Protein AF-A0A957MG72-F1 (afdb_monomer_lite)

Radius of gyration: 22.12 Å; chains: 1; bounding box: 55×42×54 Å

Sequence (188 aa):
GKHIMLIGLVEPLEPGDEVELTVNFDNGESMALTVPVMDMQMSGMNMGDMEMGGEAMAGEGMDAGAMEGHDHGAMTDADHMAMMGMLKDAAPEVKAAIMALPLEAILKANDSLMAGTLDPTFAATVSGVIEQVSATTWPEGLQAHFDEVQTTATDLLAALEAGDAAAAGPLATDLYDMLHEIAMGVME

Structure (mmCIF, N/CA/C/O backbone):
data_AF-A0A957MG72-F1
#
_entry.id   AF-A0A957MG72-F1
#
loop_
_atom_site.group_PDB
_atom_site.id
_atom_site.type_symbol
_atom_site.label_atom_id
_atom_site.label_alt_id
_atom_site.label_comp_id
_atom_site.label_asym_id
_atom_site.label_entity_id
_atom_site.label_seq_id
_atom_site.pdbx_PDB_ins_code
_atom_site.Cartn_x
_atom_site.Cartn_y
_atom_site.Cartn_z
_atom_site.occupancy
_atom_site.B_iso_or_equiv
_atom_site.auth_seq_id
_atom_site.auth_comp_id
_atom_site.auth_asym_id
_atom_site.auth_atom_id
_atom_site.pdbx_PDB_model_num
ATOM 1 N N . GLY A 1 1 ? -7.072 7.322 -6.419 1.00 67.31 1 GLY A N 1
ATOM 2 C CA . GLY A 1 1 ? -8.251 6.432 -6.334 1.00 67.31 1 GLY A CA 1
ATOM 3 C C . GLY A 1 1 ? -9.144 6.576 -7.558 1.00 67.31 1 GLY A C 1
ATOM 4 O O . GLY A 1 1 ? -9.072 7.599 -8.239 1.00 67.31 1 GLY A O 1
ATOM 5 N N . LYS A 1 2 ? -9.971 5.560 -7.844 1.00 74.12 2 LYS A N 1
ATOM 6 C CA . LYS A 1 2 ? -10.965 5.582 -8.933 1.00 74.12 2 LYS A CA 1
ATOM 7 C C . LYS A 1 2 ? -12.101 6.540 -8.557 1.00 74.12 2 LYS A C 1
ATOM 9 O O . LYS A 1 2 ? -12.638 6.445 -7.461 1.00 74.12 2 LYS A O 1
ATOM 14 N N . HIS A 1 3 ? -12.443 7.460 -9.448 1.00 81.50 3 HIS A N 1
ATOM 15 C CA . HIS A 1 3 ? -13.527 8.420 -9.253 1.00 81.50 3 HIS A CA 1
ATOM 16 C C . HIS A 1 3 ? -14.265 8.630 -10.573 1.00 81.50 3 HIS A C 1
ATOM 18 O O . HIS A 1 3 ? -13.680 8.498 -11.649 1.00 81.50 3 HIS A O 1
ATOM 24 N N . ILE A 1 4 ? -15.556 8.940 -10.486 1.00 78.00 4 ILE A N 1
ATOM 25 C CA . ILE A 1 4 ? -16.399 9.238 -11.643 1.00 78.00 4 ILE A CA 1
ATOM 26 C C . ILE A 1 4 ? -16.581 10.752 -11.684 1.00 78.00 4 ILE A C 1
ATOM 28 O O . ILE A 1 4 ? -17.108 11.343 -10.745 1.00 78.00 4 ILE A O 1
ATOM 32 N N . MET A 1 5 ? -16.121 11.383 -12.764 1.00 82.69 5 MET A N 1
ATOM 33 C CA . MET A 1 5 ? -16.302 12.817 -12.970 1.00 82.69 5 MET A CA 1
ATOM 34 C C . MET A 1 5 ? -17.665 13.076 -13.612 1.00 82.69 5 MET A C 1
ATOM 36 O O . MET A 1 5 ? -17.932 12.627 -14.726 1.00 82.69 5 MET A O 1
ATOM 40 N N . LEU A 1 6 ? -18.519 13.819 -12.912 1.00 78.56 6 LEU A N 1
ATOM 41 C CA . LEU A 1 6 ? -19.797 14.291 -13.438 1.00 78.56 6 LEU A CA 1
ATOM 42 C C . LEU A 1 6 ? -19.549 15.555 -14.274 1.00 78.56 6 LEU A C 1
ATOM 44 O O . LEU A 1 6 ? -19.018 16.542 -13.769 1.00 78.56 6 LEU A O 1
ATOM 48 N N . ILE A 1 7 ? -19.916 15.530 -15.557 1.00 76.31 7 ILE A N 1
ATOM 49 C CA . ILE A 1 7 ? -19.735 16.656 -16.487 1.00 76.31 7 ILE A CA 1
ATOM 50 C C . ILE A 1 7 ? -21.106 17.123 -16.973 1.00 76.31 7 ILE A C 1
ATOM 52 O O . ILE A 1 7 ? -21.953 16.305 -17.322 1.00 76.31 7 ILE A O 1
ATOM 56 N N . GLY A 1 8 ? -21.303 18.443 -17.047 1.00 73.38 8 GLY A N 1
ATOM 57 C CA . GLY A 1 8 ? -22.520 19.034 -17.611 1.00 73.38 8 GLY A CA 1
ATOM 58 C C . GLY A 1 8 ? -23.677 19.166 -16.622 1.00 73.38 8 GLY A C 1
ATOM 59 O O . GLY A 1 8 ? -24.832 19.080 -17.031 1.00 73.38 8 GLY A O 1
ATOM 60 N N . LEU A 1 9 ? -23.377 19.382 -15.338 1.00 74.88 9 LEU A N 1
ATOM 61 C CA . LEU A 1 9 ? -24.384 19.749 -14.343 1.00 74.88 9 LEU A CA 1
ATOM 62 C C . LEU A 1 9 ? -25.117 21.021 -14.799 1.00 74.88 9 LEU A C 1
ATOM 64 O O . LEU A 1 9 ? -24.489 22.042 -15.082 1.00 74.88 9 LEU A O 1
ATOM 68 N N . VAL A 1 10 ? -26.441 20.931 -14.916 1.00 78.38 10 VAL A N 1
ATOM 69 C CA . VAL A 1 10 ? -27.306 22.033 -15.375 1.00 78.38 10 VAL A CA 1
ATOM 70 C C . VAL A 1 10 ? -27.675 22.997 -14.250 1.00 78.38 10 VAL A C 1
ATOM 72 O O . VAL A 1 10 ? -28.063 24.132 -14.520 1.00 78.38 10 VAL A O 1
ATOM 75 N N . GLU A 1 11 ? -27.508 22.558 -13.005 1.00 73.75 11 GLU A N 1
ATOM 76 C CA . GLU A 1 11 ? -27.794 23.311 -11.789 1.00 73.75 11 GLU A CA 1
ATOM 77 C C . GLU A 1 11 ? -26.629 23.139 -10.797 1.00 73.75 11 GLU A C 1
ATOM 79 O O . GLU A 1 11 ? -25.994 22.077 -10.774 1.00 73.75 11 GLU A O 1
ATOM 84 N N . PRO A 1 12 ? -26.287 24.186 -10.024 1.00 73.56 12 PRO A N 1
ATOM 85 C CA . PRO A 1 12 ? -25.294 24.082 -8.961 1.00 73.56 12 PRO A CA 1
ATOM 86 C C . PRO A 1 12 ? -25.795 23.141 -7.857 1.00 73.56 12 PRO A C 1
ATOM 88 O O . PRO A 1 12 ? -26.971 23.166 -7.515 1.00 73.56 12 PRO A O 1
ATOM 91 N N . LEU A 1 13 ? -24.890 22.328 -7.311 1.00 78.44 13 LEU A N 1
ATOM 92 C CA . LEU A 1 13 ? -25.165 21.411 -6.204 1.00 78.44 13 LEU A CA 1
ATOM 93 C C . LEU A 1 13 ? -24.748 22.066 -4.883 1.00 78.44 13 LEU A C 1
ATOM 95 O O . LEU A 1 13 ? -23.609 22.535 -4.784 1.00 78.44 13 LEU A O 1
ATOM 99 N N . GLU A 1 14 ? -25.631 22.092 -3.885 1.00 79.31 14 GLU A N 1
ATOM 100 C CA . GLU A 1 14 ? -25.319 22.614 -2.554 1.00 79.31 14 GLU A CA 1
ATOM 101 C C . GLU A 1 14 ? -24.892 21.477 -1.605 1.00 79.31 14 GLU A C 1
ATOM 103 O O . GLU A 1 14 ? -25.397 20.356 -1.693 1.00 79.31 14 GLU A O 1
ATOM 108 N N . PRO A 1 15 ? -23.940 21.715 -0.684 1.00 81.38 15 PRO A N 1
ATOM 109 C CA . PRO A 1 15 ? -23.585 20.726 0.326 1.00 81.38 15 PRO A CA 1
ATOM 110 C C . PRO A 1 15 ? -24.795 20.304 1.168 1.00 81.38 15 PRO A C 1
ATOM 112 O O . PRO A 1 15 ? -25.488 21.143 1.740 1.00 81.38 15 PRO A O 1
ATOM 115 N N . GLY A 1 16 ? -25.009 18.995 1.290 1.00 79.50 16 GLY A N 1
ATOM 116 C CA . GLY A 1 16 ? -26.176 18.406 1.948 1.00 79.50 16 GLY A CA 1
ATOM 117 C C . GLY A 1 16 ? -27.288 17.973 0.991 1.00 79.50 16 GLY A C 1
ATOM 118 O O . GLY A 1 16 ? -28.186 17.255 1.429 1.00 79.50 16 GLY A O 1
ATOM 119 N N . ASP A 1 17 ? -27.211 18.337 -0.291 1.00 82.38 17 ASP A N 1
ATOM 120 C CA . ASP A 1 17 ? -28.130 17.832 -1.309 1.00 82.38 17 ASP A CA 1
ATOM 121 C C . ASP A 1 17 ? -27.886 16.348 -1.602 1.00 82.38 17 ASP A C 1
ATOM 123 O O . ASP A 1 17 ? -26.771 15.838 -1.477 1.00 82.38 17 ASP A O 1
ATOM 127 N N . GLU A 1 18 ? -28.931 15.651 -2.045 1.00 82.69 18 GLU A N 1
ATOM 128 C CA . GLU A 1 18 ? -28.855 14.265 -2.501 1.00 82.69 18 GLU A CA 1
ATOM 129 C C . GLU A 1 18 ? -29.069 14.199 -4.015 1.00 82.69 18 GLU A C 1
ATOM 131 O O . GLU A 1 18 ? -30.059 14.707 -4.541 1.00 82.69 18 GLU A O 1
ATOM 136 N N . VAL A 1 19 ? -28.146 13.550 -4.727 1.00 82.12 19 VAL A N 1
ATOM 137 C CA . VAL A 1 19 ? -28.230 13.354 -6.178 1.00 82.12 19 VAL A CA 1
ATOM 138 C C . VAL A 1 19 ? -28.565 11.901 -6.472 1.00 82.12 19 VAL A C 1
ATOM 140 O O . VAL A 1 19 ? -27.814 10.992 -6.115 1.00 82.12 19 VAL A O 1
ATOM 143 N N . GLU A 1 20 ? -29.677 11.675 -7.164 1.00 84.75 20 GLU A N 1
ATOM 144 C CA . GLU A 1 20 ? -30.029 10.357 -7.688 1.00 84.75 20 GLU A CA 1
ATOM 145 C C . GLU A 1 20 ? -29.291 10.096 -9.008 1.00 84.75 20 GLU A C 1
ATOM 147 O O . GLU A 1 20 ? -29.447 10.806 -10.002 1.00 84.75 20 GLU A O 1
ATOM 152 N N . LEU A 1 21 ? -28.481 9.044 -9.028 1.00 83.62 21 LEU A N 1
ATOM 153 C CA . LEU A 1 21 ? -27.712 8.579 -10.173 1.00 83.62 21 LEU A CA 1
ATOM 154 C C . LEU A 1 21 ? -28.185 7.179 -10.555 1.00 83.62 21 LEU A C 1
ATOM 156 O O . LEU A 1 21 ? -28.432 6.340 -9.698 1.00 83.62 21 LEU A O 1
ATOM 160 N N . THR A 1 22 ? -28.282 6.891 -11.850 1.00 87.50 22 THR A N 1
ATOM 161 C CA . THR A 1 22 ? -28.493 5.518 -12.332 1.00 87.50 22 THR A CA 1
ATOM 162 C C . THR A 1 22 ? -27.244 5.046 -13.056 1.00 87.50 22 THR A C 1
ATOM 164 O O . THR A 1 22 ? -26.884 5.583 -14.104 1.00 87.50 22 THR A O 1
ATOM 167 N N . VAL A 1 23 ? -26.584 4.036 -12.500 1.00 86.12 23 VAL A N 1
ATOM 168 C CA . VAL A 1 23 ? -25.405 3.398 -13.086 1.00 86.12 23 VAL A CA 1
ATOM 169 C C . VAL A 1 23 ? -25.871 2.211 -13.913 1.00 86.12 23 VAL A C 1
ATOM 171 O O . VAL A 1 23 ? -26.562 1.335 -13.402 1.00 86.12 23 VAL A O 1
ATOM 174 N N . ASN A 1 24 ? -25.504 2.188 -15.191 1.00 86.44 24 ASN A N 1
ATOM 175 C CA . ASN A 1 24 ? -25.785 1.069 -16.084 1.00 86.44 24 ASN A CA 1
ATOM 176 C C . ASN A 1 24 ? -24.495 0.286 -16.305 1.00 86.44 24 ASN A C 1
ATOM 178 O O . ASN A 1 24 ? -23.494 0.864 -16.733 1.00 86.44 24 ASN A O 1
ATOM 182 N N . PHE A 1 25 ? -24.532 -1.008 -16.021 1.00 84.56 25 PHE A N 1
ATOM 183 C CA . PHE A 1 25 ? -23.416 -1.920 -16.211 1.00 84.56 25 PHE A CA 1
ATOM 184 C C . PHE A 1 25 ? -23.532 -2.607 -17.578 1.00 84.56 25 PHE A C 1
ATOM 186 O O . PHE A 1 25 ? -24.625 -2.804 -18.113 1.00 84.56 25 PHE A O 1
ATOM 193 N N . ASP A 1 26 ? -22.399 -2.974 -18.173 1.00 88.44 26 ASP A N 1
ATOM 194 C CA . ASP A 1 26 ? -22.338 -3.599 -19.502 1.00 88.44 26 ASP A CA 1
ATOM 195 C C . ASP A 1 26 ? -22.996 -4.990 -19.555 1.00 88.44 26 ASP A C 1
ATOM 197 O O . ASP A 1 26 ? -23.390 -5.453 -20.626 1.00 88.44 26 ASP A O 1
ATOM 201 N N . ASN A 1 27 ? -23.203 -5.614 -18.392 1.00 81.56 27 ASN A N 1
ATOM 202 C CA . ASN A 1 27 ? -23.959 -6.854 -18.232 1.00 81.56 27 ASN A CA 1
ATOM 203 C C . ASN A 1 27 ? -25.491 -6.671 -18.354 1.00 81.56 27 ASN A C 1
ATOM 205 O O . ASN A 1 27 ? -26.231 -7.653 -18.295 1.00 81.56 27 ASN A O 1
ATOM 209 N N . GLY A 1 28 ? -25.966 -5.435 -18.549 1.00 79.75 28 GLY A N 1
ATOM 210 C CA . GLY A 1 28 ? -27.379 -5.096 -18.708 1.00 79.75 28 GLY A CA 1
ATOM 211 C C . GLY A 1 28 ? -28.119 -4.808 -17.400 1.00 79.75 28 GLY A C 1
ATOM 212 O O . GLY A 1 28 ? -29.328 -4.585 -17.440 1.00 79.75 28 GLY A O 1
ATOM 213 N N . GLU A 1 29 ? -27.429 -4.801 -16.259 1.00 82.94 29 GLU A N 1
ATOM 214 C CA . GLU A 1 29 ? -28.000 -4.410 -14.971 1.00 82.94 29 GLU A CA 1
ATOM 215 C C . GLU A 1 29 ? -27.925 -2.888 -14.767 1.00 82.94 29 GLU A C 1
ATOM 217 O O . GLU A 1 29 ? -26.980 -2.220 -15.194 1.00 82.94 29 GLU A O 1
ATOM 222 N N . SER A 1 30 ? -28.925 -2.332 -14.081 1.00 89.62 30 SER A N 1
ATOM 223 C CA . SER A 1 30 ? -28.977 -0.914 -13.716 1.00 89.62 30 SER A CA 1
ATOM 224 C C . SER A 1 30 ? -29.155 -0.778 -12.209 1.00 89.62 30 SER A C 1
ATOM 226 O O . SER A 1 30 ? -30.014 -1.435 -11.621 1.00 89.62 30 SER A O 1
ATOM 228 N N . MET A 1 31 ? -28.373 0.104 -11.592 1.00 87.81 31 MET A N 1
ATOM 229 C CA . MET A 1 31 ? -28.442 0.403 -10.165 1.00 87.81 31 MET A CA 1
ATOM 230 C C . MET A 1 31 ? -28.749 1.882 -9.951 1.00 87.81 31 MET A C 1
ATOM 232 O O . MET A 1 31 ? -28.050 2.746 -10.478 1.00 87.81 31 MET A O 1
ATOM 236 N N . ALA A 1 32 ? -29.777 2.167 -9.154 1.00 87.50 32 ALA A N 1
ATOM 237 C CA . ALA A 1 32 ? -30.031 3.508 -8.642 1.00 87.50 32 ALA A CA 1
ATOM 238 C C . ALA A 1 32 ? -29.172 3.748 -7.391 1.00 87.50 32 ALA A C 1
ATOM 240 O O . ALA A 1 32 ? -29.135 2.910 -6.489 1.00 87.50 32 ALA A O 1
ATOM 241 N N . LEU A 1 33 ? -28.479 4.880 -7.354 1.00 85.19 33 LEU A N 1
ATOM 242 C CA . LEU A 1 33 ? -27.596 5.302 -6.279 1.00 85.19 33 LEU A CA 1
ATOM 243 C C . LEU A 1 33 ? -27.961 6.729 -5.877 1.00 85.19 33 LEU A C 1
ATOM 245 O O . LEU A 1 33 ? -27.982 7.618 -6.720 1.00 85.19 33 LEU A O 1
ATOM 249 N N . THR A 1 34 ? -28.194 6.954 -4.592 1.00 87.56 34 THR A N 1
ATOM 250 C CA . THR A 1 34 ? -28.374 8.297 -4.035 1.00 87.56 34 THR A CA 1
ATOM 251 C C . THR A 1 34 ? -27.062 8.717 -3.385 1.00 87.56 34 THR A C 1
ATOM 253 O O . THR A 1 34 ? -26.590 8.035 -2.475 1.00 87.56 34 THR A O 1
ATOM 256 N N . VAL A 1 35 ? -26.440 9.793 -3.876 1.00 86.00 35 VAL A N 1
ATOM 257 C CA . VAL A 1 35 ? -25.151 10.283 -3.363 1.00 86.00 35 VAL A CA 1
ATOM 258 C C . VAL A 1 35 ? -25.296 11.660 -2.715 1.00 86.00 35 VAL A C 1
ATOM 260 O O . VAL A 1 35 ? -25.851 12.560 -3.347 1.00 86.00 35 VAL A O 1
ATOM 263 N N . PRO A 1 36 ? -24.798 11.857 -1.481 1.00 84.69 36 PRO A N 1
ATOM 264 C CA . PRO A 1 36 ? -24.822 13.162 -0.838 1.00 84.69 36 PRO A CA 1
ATOM 265 C C . PRO A 1 36 ? -23.716 14.070 -1.388 1.00 84.69 36 PRO A C 1
ATOM 267 O O . PRO A 1 36 ? -22.579 13.640 -1.605 1.00 84.69 36 PRO A O 1
ATOM 270 N N . VAL A 1 37 ? -24.034 15.347 -1.566 1.00 85.62 37 VAL A N 1
ATOM 271 C CA . VAL A 1 37 ? -23.089 16.399 -1.945 1.00 85.62 37 VAL A CA 1
ATOM 272 C C . VAL A 1 37 ? -22.356 16.869 -0.689 1.00 85.62 37 VAL A C 1
ATOM 274 O O . VAL A 1 37 ? -22.976 17.294 0.284 1.00 85.62 37 VAL A O 1
ATOM 277 N N . MET A 1 38 ? -21.025 16.795 -0.693 1.00 79.75 38 MET A N 1
ATOM 278 C CA . MET A 1 38 ? -20.181 17.204 0.437 1.00 79.75 38 MET A CA 1
ATOM 279 C C . MET A 1 38 ? -19.478 18.538 0.156 1.00 79.75 38 MET A C 1
ATOM 281 O O . MET A 1 38 ? -19.057 18.797 -0.972 1.00 79.75 38 MET A O 1
ATOM 285 N N . ASP A 1 39 ? -19.321 19.372 1.189 1.00 73.56 39 ASP A N 1
ATOM 286 C CA . ASP A 1 39 ? -18.585 20.638 1.101 1.00 73.56 39 ASP A CA 1
ATOM 287 C C . ASP A 1 39 ? -17.068 20.380 1.037 1.00 73.56 39 ASP A C 1
ATOM 289 O O . ASP A 1 39 ? -16.487 19.760 1.931 1.00 73.56 39 ASP A O 1
ATOM 293 N N . MET A 1 40 ? -16.411 20.868 -0.019 1.00 63.88 40 MET A N 1
ATOM 294 C CA . MET A 1 40 ? -14.966 20.703 -0.226 1.00 63.88 40 MET A CA 1
ATOM 295 C C . MET A 1 40 ? -14.094 21.580 0.698 1.00 63.88 40 MET A C 1
ATOM 297 O O . MET A 1 40 ? -12.879 21.392 0.732 1.00 63.88 40 MET A O 1
ATOM 301 N N . GLN A 1 41 ? -14.656 22.526 1.460 1.00 58.97 41 GLN A N 1
ATOM 302 C CA . GLN A 1 41 ? -13.896 23.469 2.295 1.00 58.97 41 GLN A CA 1
ATOM 303 C C . GLN A 1 41 ? -13.496 22.921 3.677 1.00 58.97 41 GLN A C 1
ATOM 305 O O . GLN A 1 41 ? -12.731 23.572 4.387 1.00 58.97 41 GLN A O 1
ATOM 310 N N . MET A 1 42 ? -13.943 21.724 4.067 1.00 49.84 42 MET A N 1
ATOM 311 C CA . MET A 1 42 ? -13.690 21.182 5.414 1.00 49.84 42 MET A CA 1
ATOM 312 C C . MET A 1 42 ? -12.414 20.330 5.542 1.00 49.84 42 MET A C 1
ATOM 314 O O . MET A 1 42 ? -12.083 19.898 6.642 1.00 49.84 42 MET A O 1
ATOM 318 N N . SER A 1 43 ? -11.647 20.117 4.467 1.00 48.12 43 SER A N 1
ATOM 319 C CA . SER A 1 43 ? -10.384 19.351 4.520 1.00 48.12 43 SER A CA 1
ATOM 320 C C . SER A 1 43 ? -9.122 20.214 4.713 1.00 48.12 43 SER A C 1
ATOM 322 O O . SER A 1 43 ? -8.019 19.733 4.467 1.00 48.12 43 SER A O 1
ATOM 324 N N . GLY A 1 44 ? -9.257 21.482 5.137 1.00 50.34 44 GLY A N 1
ATOM 325 C CA . GLY A 1 44 ? -8.174 22.483 5.092 1.00 50.34 44 GLY A CA 1
ATOM 326 C C . GLY A 1 44 ? -7.941 23.362 6.334 1.00 50.34 44 GLY A C 1
ATOM 327 O O . GLY A 1 44 ? -7.421 24.464 6.184 1.00 50.34 44 GLY A O 1
ATOM 328 N N . MET A 1 45 ? -8.299 22.936 7.549 1.00 41.31 45 MET A N 1
ATOM 329 C CA . MET A 1 45 ? -7.964 23.633 8.813 1.00 41.31 45 MET A CA 1
ATOM 330 C C . MET A 1 45 ? -7.456 22.563 9.802 1.00 41.31 45 MET A C 1
ATOM 332 O O . MET A 1 45 ? -8.117 21.546 9.942 1.00 41.31 45 MET A O 1
ATOM 336 N N . ASN A 1 46 ? -6.319 22.628 10.505 1.00 41.72 46 ASN A N 1
ATOM 337 C CA . ASN A 1 46 ? -5.700 23.741 11.220 1.00 41.72 46 ASN A CA 1
ATOM 338 C C . ASN A 1 46 ? -4.257 23.329 11.642 1.00 41.72 46 ASN A C 1
ATOM 340 O O . ASN A 1 46 ? -4.101 22.505 12.538 1.00 41.72 46 ASN A O 1
ATOM 344 N N . MET A 1 47 ? -3.200 23.871 11.024 1.00 43.41 47 MET A N 1
ATOM 345 C CA . MET A 1 47 ? -1.829 23.825 11.568 1.00 43.41 47 MET A CA 1
ATOM 346 C C . MET A 1 47 ? -1.317 25.258 11.645 1.00 43.41 47 MET A C 1
ATOM 348 O O . MET A 1 47 ? -0.923 25.835 10.633 1.00 43.41 47 MET A O 1
ATOM 352 N N . GLY A 1 48 ? -1.359 25.850 12.833 1.00 47.59 48 GLY A N 1
ATOM 353 C CA . GLY A 1 48 ? -0.849 27.203 13.005 1.00 47.59 48 GLY A CA 1
ATOM 354 C C . GLY A 1 48 ? -1.219 27.867 14.318 1.00 47.59 48 GLY A C 1
ATOM 355 O O . GLY A 1 48 ? -1.640 29.009 14.268 1.00 47.59 48 GLY A O 1
ATOM 356 N N . ASP A 1 49 ? -1.081 27.182 15.457 1.00 46.03 49 ASP A N 1
ATOM 357 C CA . ASP A 1 49 ? -0.882 27.858 16.748 1.00 46.03 49 ASP A CA 1
ATOM 358 C C . ASP A 1 49 ? -0.414 26.855 17.820 1.00 46.03 49 ASP A C 1
ATOM 360 O O . ASP A 1 49 ? -1.226 26.197 18.465 1.00 46.03 49 ASP A O 1
ATOM 364 N N . MET A 1 50 ? 0.903 26.683 17.972 1.00 41.66 50 MET A N 1
ATOM 365 C CA . MET A 1 50 ? 1.498 26.373 19.278 1.00 41.66 50 MET A CA 1
ATOM 366 C C . MET A 1 50 ? 2.819 27.131 19.400 1.00 41.66 50 MET A C 1
ATOM 368 O O . MET A 1 50 ? 3.865 26.748 18.877 1.00 41.66 50 MET A O 1
ATOM 372 N N . GLU A 1 51 ? 2.683 28.274 20.058 1.00 41.00 51 GLU A N 1
ATOM 373 C CA . GLU A 1 51 ? 3.693 29.205 20.532 1.00 41.00 51 GLU A CA 1
ATOM 374 C C . GLU A 1 51 ? 4.822 28.509 21.321 1.00 41.00 51 GLU A C 1
ATOM 376 O O . GLU A 1 51 ? 4.599 27.736 22.253 1.00 41.00 51 GLU A O 1
ATOM 381 N N . MET A 1 52 ? 6.065 28.805 20.930 1.00 44.34 52 MET A N 1
ATOM 382 C CA . MET A 1 52 ? 7.304 28.344 21.562 1.00 44.34 52 MET A CA 1
ATOM 383 C C . MET A 1 52 ? 7.518 29.035 22.918 1.00 44.34 52 MET A C 1
ATOM 385 O O . MET A 1 52 ? 8.113 30.110 22.991 1.00 44.34 52 MET A O 1
ATOM 389 N N . GLY A 1 53 ? 7.075 28.389 23.997 1.00 41.09 53 GLY A N 1
ATOM 390 C CA . GLY A 1 53 ? 7.438 28.720 25.376 1.00 41.09 53 GLY A CA 1
ATOM 391 C C . GLY A 1 53 ? 8.650 27.908 25.836 1.00 41.09 53 GLY A C 1
ATOM 392 O O . GLY A 1 53 ? 8.505 26.794 26.329 1.00 41.09 53 GLY A O 1
ATOM 393 N N . GLY A 1 54 ? 9.855 28.448 25.643 1.00 40.19 54 GLY A N 1
ATOM 394 C CA . GLY A 1 54 ? 11.093 27.840 26.122 1.00 40.19 54 GLY A CA 1
ATOM 395 C C . GLY A 1 54 ? 11.346 28.142 27.596 1.00 40.19 54 GLY A C 1
ATOM 396 O O . GLY A 1 54 ? 11.756 29.251 27.921 1.00 40.19 54 GLY A O 1
ATOM 397 N N . GLU A 1 55 ? 11.195 27.138 28.459 1.00 34.34 55 GLU A N 1
ATOM 398 C CA . GLU A 1 55 ? 11.724 27.137 29.826 1.00 34.34 55 GLU A CA 1
ATOM 399 C C . GLU A 1 55 ? 12.333 25.770 30.168 1.00 34.34 55 GLU A C 1
ATOM 401 O O . GLU A 1 55 ? 11.826 24.707 29.818 1.00 34.34 55 GLU A O 1
ATOM 406 N N . ALA A 1 56 ? 13.505 25.841 30.794 1.00 40.84 56 ALA A N 1
ATOM 407 C CA . ALA A 1 56 ? 14.456 24.764 30.994 1.00 40.84 56 ALA A CA 1
ATOM 408 C C . ALA A 1 56 ? 14.001 23.726 32.027 1.00 40.84 56 ALA A C 1
ATOM 410 O O . ALA A 1 56 ? 13.587 24.092 33.123 1.00 40.84 56 ALA A O 1
ATOM 411 N N . MET A 1 57 ? 14.239 22.444 31.736 1.00 43.62 57 MET A N 1
ATOM 412 C CA . MET A 1 57 ? 14.374 21.402 32.754 1.00 43.62 57 MET A CA 1
ATOM 413 C C . MET A 1 57 ? 15.544 20.483 32.401 1.00 43.62 57 MET A C 1
ATOM 415 O O . MET A 1 57 ? 15.501 19.702 31.455 1.00 43.62 57 MET A O 1
ATOM 419 N N . ALA A 1 58 ? 16.611 20.626 33.182 1.00 45.28 58 ALA A N 1
ATOM 420 C CA . ALA A 1 58 ? 17.627 19.607 33.364 1.00 45.28 58 ALA A CA 1
ATOM 421 C C . ALA A 1 58 ? 17.071 18.521 34.303 1.00 45.28 58 ALA A C 1
ATOM 423 O O . ALA A 1 58 ? 16.427 18.849 35.297 1.00 45.28 58 ALA A O 1
ATOM 424 N N . GLY A 1 59 ? 17.354 17.255 34.002 1.00 34.78 59 GLY A N 1
ATOM 425 C CA . GLY A 1 59 ? 16.984 16.098 34.826 1.00 34.78 59 GLY A CA 1
ATOM 426 C C . GLY A 1 59 ? 16.674 14.911 33.922 1.00 34.78 59 GLY A C 1
ATOM 427 O O . GLY A 1 59 ? 15.650 14.884 33.261 1.00 34.78 59 GLY A O 1
ATOM 428 N N . GLU A 1 60 ? 17.659 14.053 33.679 1.00 33.34 60 GLU A N 1
ATOM 429 C CA . GLU A 1 60 ? 17.766 12.753 34.360 1.00 33.34 60 GLU A CA 1
ATOM 430 C C . GLU A 1 60 ? 16.958 11.652 33.661 1.00 33.34 60 GLU A C 1
ATOM 432 O O . GLU A 1 60 ? 15.755 11.521 33.831 1.00 33.34 60 GLU A O 1
ATOM 437 N N . GLY A 1 61 ? 17.697 10.847 32.887 1.00 44.09 61 GLY A N 1
ATOM 438 C CA . GLY A 1 61 ? 17.520 9.400 32.752 1.00 44.09 61 GLY A CA 1
ATOM 439 C C . GLY A 1 61 ? 16.096 8.868 32.628 1.00 44.09 61 GLY A C 1
ATOM 440 O O . GLY A 1 61 ? 15.569 8.310 33.584 1.00 44.09 61 GLY A O 1
ATOM 441 N N . MET A 1 62 ? 15.546 8.925 31.421 1.00 41.22 62 MET A N 1
ATOM 442 C CA . MET A 1 62 ? 14.503 8.010 30.952 1.00 41.22 62 MET A CA 1
ATOM 443 C C . MET A 1 62 ? 14.978 7.550 29.577 1.00 41.22 62 MET A C 1
ATOM 445 O O . MET A 1 62 ? 15.078 8.342 28.647 1.00 41.22 62 MET A O 1
ATOM 449 N N . ASP A 1 63 ? 15.746 6.468 29.593 1.00 37.47 63 ASP A N 1
ATOM 450 C CA . ASP A 1 63 ? 15.260 5.148 29.194 1.00 37.47 63 ASP A CA 1
ATOM 451 C C . ASP A 1 63 ? 15.069 5.128 27.682 1.00 37.47 63 ASP A C 1
ATOM 453 O O . ASP A 1 63 ? 14.198 5.794 27.125 1.00 37.47 63 ASP A O 1
ATOM 457 N N . ALA A 1 64 ? 15.996 4.427 27.034 1.00 39.75 64 ALA A N 1
ATOM 458 C CA . ALA A 1 64 ? 15.963 4.106 25.626 1.00 39.75 64 ALA A CA 1
ATOM 459 C C . ALA A 1 64 ? 14.681 3.311 25.369 1.00 39.75 64 ALA A C 1
ATOM 461 O O . ALA A 1 64 ? 14.678 2.086 25.439 1.00 39.75 64 ALA A O 1
ATOM 462 N N . GLY A 1 65 ? 13.587 4.038 25.139 1.00 34.72 65 GLY A N 1
ATOM 463 C CA . GLY A 1 65 ? 12.310 3.491 24.736 1.00 34.72 65 GLY A CA 1
ATOM 464 C C . GLY A 1 65 ? 12.527 2.763 23.428 1.00 34.72 6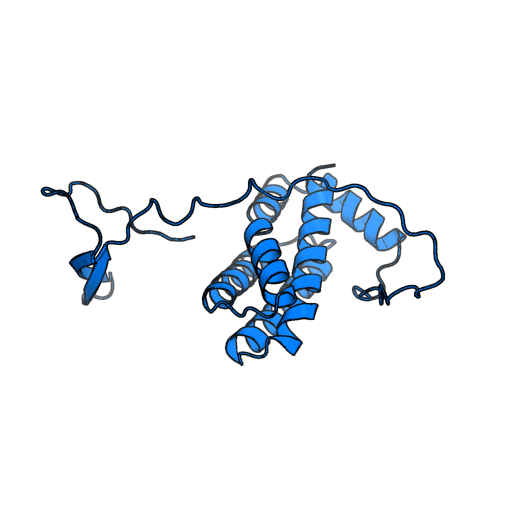5 GLY A C 1
ATOM 465 O O . GLY A 1 65 ? 12.667 3.401 22.389 1.00 34.72 65 GLY A O 1
ATOM 466 N N . ALA A 1 66 ? 12.666 1.447 23.559 1.00 42.53 66 ALA A N 1
ATOM 467 C CA . ALA A 1 66 ? 12.504 0.407 22.566 1.00 42.53 66 ALA A CA 1
ATOM 468 C C . ALA A 1 66 ? 12.1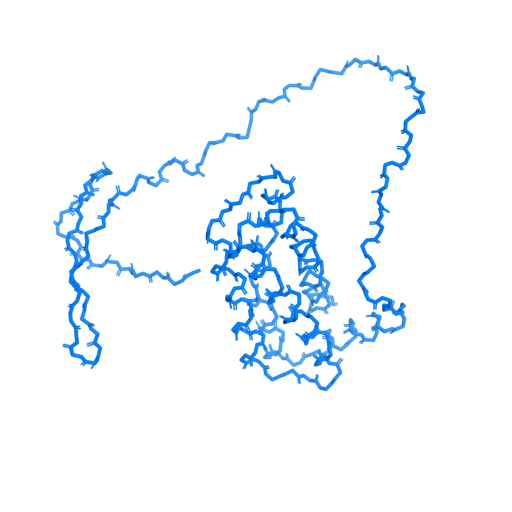37 0.935 21.171 1.00 42.53 66 ALA A C 1
ATOM 470 O O . ALA A 1 66 ? 10.990 0.880 20.741 1.00 42.53 66 ALA A O 1
ATOM 471 N N . MET A 1 67 ? 13.155 1.365 20.427 1.00 44.75 67 MET A N 1
ATOM 472 C CA . MET A 1 67 ? 13.218 1.041 19.009 1.00 44.75 67 MET A CA 1
ATOM 473 C C . MET A 1 67 ? 13.531 -0.457 18.983 1.00 44.75 67 MET A C 1
ATOM 475 O O . MET A 1 67 ? 14.681 -0.859 18.805 1.00 44.75 67 MET A O 1
ATOM 479 N N . GLU A 1 68 ? 12.540 -1.280 19.333 1.00 39.00 68 GLU A N 1
ATOM 480 C CA . GLU A 1 68 ? 12.568 -2.696 19.003 1.00 39.00 68 GLU A CA 1
ATOM 481 C C . GLU A 1 68 ? 12.565 -2.685 17.482 1.00 39.00 68 GLU A C 1
ATOM 483 O O . GLU A 1 68 ? 11.550 -2.375 16.858 1.00 39.00 68 GLU A O 1
ATOM 488 N N . GLY A 1 69 ? 13.774 -2.790 16.919 1.00 42.72 69 GLY A N 1
ATOM 489 C CA . GLY A 1 69 ? 13.979 -2.809 15.485 1.00 42.72 69 GLY A CA 1
ATOM 490 C C . GLY A 1 69 ? 13.043 -3.870 14.954 1.00 42.72 69 GLY A C 1
ATOM 491 O O . GLY A 1 69 ? 13.193 -5.039 15.310 1.00 42.72 69 GLY A O 1
ATOM 492 N N . HIS A 1 70 ? 12.029 -3.433 14.211 1.00 49.50 70 HIS A N 1
ATOM 493 C CA . HIS A 1 70 ? 11.182 -4.347 13.478 1.00 49.50 70 HIS A CA 1
ATOM 494 C C . HIS A 1 70 ? 12.127 -5.048 12.503 1.00 49.50 70 HIS A C 1
ATOM 496 O O . HIS A 1 70 ? 12.720 -4.426 11.620 1.00 49.50 70 HIS A O 1
ATOM 502 N N . ASP A 1 71 ? 12.416 -6.309 12.825 1.00 46.94 71 ASP A N 1
ATOM 503 C CA . ASP A 1 71 ? 13.289 -7.196 12.071 1.00 46.94 71 ASP A CA 1
ATOM 504 C C . ASP A 1 71 ? 12.544 -7.512 10.778 1.00 46.94 71 ASP A C 1
ATOM 506 O O . ASP A 1 71 ? 11.748 -8.449 10.708 1.00 46.94 71 ASP A O 1
ATOM 510 N N . HIS A 1 72 ? 12.754 -6.655 9.779 1.00 52.50 72 HIS A N 1
ATOM 511 C CA . HIS A 1 72 ? 12.405 -6.896 8.384 1.00 52.50 72 HIS A CA 1
ATOM 512 C C . HIS A 1 72 ? 13.240 -8.078 7.891 1.00 52.50 72 HIS A C 1
ATOM 514 O O . HIS A 1 72 ? 14.319 -7.908 7.326 1.00 52.50 72 HIS A O 1
ATOM 520 N N . GLY A 1 73 ? 12.799 -9.282 8.258 1.00 52.31 73 GLY A N 1
ATOM 521 C CA . GLY A 1 73 ? 13.274 -10.566 7.765 1.00 52.31 73 GLY A CA 1
ATOM 522 C C . GLY A 1 73 ? 14.776 -10.657 7.511 1.00 52.31 73 GLY A C 1
ATOM 523 O O . GLY A 1 73 ? 15.154 -10.934 6.384 1.00 52.31 73 GLY A O 1
ATOM 524 N N . ALA A 1 74 ? 15.634 -10.443 8.517 1.00 53.75 74 ALA A N 1
ATOM 525 C CA . ALA A 1 74 ? 17.088 -10.669 8.462 1.00 53.75 74 ALA A CA 1
ATOM 526 C C . ALA A 1 74 ? 17.773 -10.485 7.078 1.00 53.75 74 ALA A C 1
ATOM 528 O O . ALA A 1 74 ? 18.575 -11.333 6.670 1.00 53.75 74 ALA A O 1
ATOM 529 N N . MET A 1 75 ? 17.482 -9.407 6.337 1.00 68.06 75 MET A N 1
ATOM 530 C CA . MET A 1 75 ? 18.232 -9.105 5.117 1.00 68.06 75 MET A CA 1
ATOM 531 C C . MET A 1 75 ? 19.634 -8.652 5.504 1.00 68.06 75 MET A C 1
ATOM 533 O O . MET A 1 75 ? 19.822 -7.796 6.369 1.00 68.06 75 MET A O 1
ATOM 537 N N . THR A 1 76 ? 20.652 -9.252 4.890 1.00 79.56 76 THR A N 1
ATOM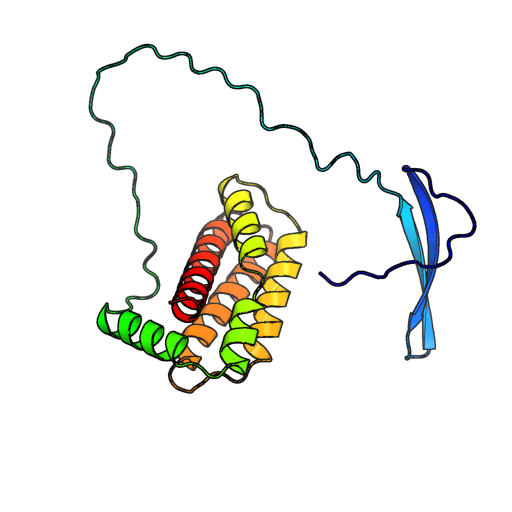 538 C CA . THR A 1 76 ? 22.021 -8.806 5.140 1.00 79.56 76 THR A CA 1
ATOM 539 C C . THR A 1 76 ? 22.261 -7.468 4.441 1.00 79.56 76 THR A C 1
ATOM 541 O O . THR A 1 76 ? 21.671 -7.197 3.396 1.00 79.56 76 THR A O 1
ATOM 544 N N . ASP A 1 77 ? 23.201 -6.658 4.939 1.00 80.19 77 ASP A N 1
ATOM 545 C CA . ASP A 1 77 ? 23.631 -5.429 4.245 1.00 80.19 77 ASP A CA 1
ATOM 546 C C . ASP A 1 77 ? 24.011 -5.693 2.775 1.00 80.19 77 ASP A C 1
ATOM 548 O O . ASP A 1 77 ? 23.854 -4.829 1.914 1.00 80.19 77 ASP A O 1
ATOM 552 N N . ALA A 1 78 ? 24.521 -6.894 2.476 1.00 82.56 78 ALA A N 1
ATOM 553 C CA . ALA A 1 78 ? 24.862 -7.300 1.120 1.00 82.56 78 ALA A CA 1
ATOM 554 C C . ALA A 1 78 ? 23.619 -7.517 0.243 1.00 82.56 78 ALA A C 1
ATOM 556 O O . ALA A 1 78 ? 23.636 -7.116 -0.921 1.00 82.56 78 ALA A O 1
ATOM 557 N N . ASP A 1 79 ? 22.557 -8.110 0.793 1.00 82.25 79 ASP A N 1
ATOM 558 C CA . ASP A 1 79 ? 21.290 -8.318 0.086 1.00 82.25 79 ASP A CA 1
ATOM 559 C C . ASP A 1 79 ? 20.589 -6.979 -0.164 1.00 82.25 79 ASP A C 1
ATOM 561 O O . ASP A 1 79 ? 20.190 -6.700 -1.293 1.00 82.25 79 ASP A O 1
ATOM 565 N N . HIS A 1 80 ? 20.568 -6.096 0.839 1.00 83.69 80 HIS A N 1
ATOM 566 C CA . HIS A 1 80 ? 20.031 -4.740 0.707 1.00 83.69 80 HIS A CA 1
ATOM 567 C C . HIS A 1 80 ? 20.787 -3.924 -0.360 1.00 83.69 80 HIS A C 1
ATOM 569 O O . HIS A 1 80 ? 20.177 -3.346 -1.260 1.00 83.69 80 HIS A O 1
ATOM 575 N N . MET A 1 81 ? 22.127 -3.926 -0.357 1.00 85.50 81 MET A N 1
ATOM 576 C CA . MET A 1 81 ? 22.892 -3.232 -1.406 1.00 85.50 81 MET A CA 1
ATOM 577 C C . MET A 1 81 ? 22.672 -3.8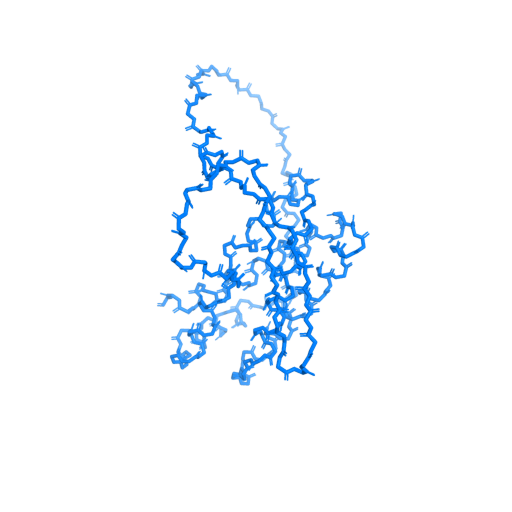34 -2.799 1.00 85.50 81 MET A C 1
ATOM 579 O O . MET A 1 81 ? 22.644 -3.099 -3.790 1.00 85.50 81 MET A O 1
ATOM 583 N N . ALA A 1 82 ? 22.534 -5.160 -2.898 1.00 87.44 82 ALA A N 1
ATOM 584 C CA . ALA A 1 82 ? 22.249 -5.824 -4.165 1.00 87.44 82 ALA A CA 1
ATOM 585 C C . ALA A 1 82 ? 20.865 -5.428 -4.699 1.00 87.44 82 ALA A C 1
ATOM 587 O O . ALA A 1 82 ? 20.747 -5.089 -5.878 1.00 87.44 82 ALA A O 1
ATOM 588 N N . MET A 1 83 ? 19.854 -5.398 -3.831 1.00 87.81 83 MET A N 1
ATOM 589 C CA . MET A 1 83 ? 18.504 -4.940 -4.147 1.00 87.81 83 MET A CA 1
ATOM 590 C C . MET A 1 83 ? 18.504 -3.486 -4.631 1.00 87.81 83 MET A C 1
ATOM 592 O O . MET A 1 83 ? 17.993 -3.210 -5.717 1.00 87.81 83 MET A O 1
ATOM 596 N N . MET A 1 84 ? 19.154 -2.573 -3.903 1.00 88.44 84 MET A N 1
ATOM 597 C CA . MET A 1 84 ? 19.265 -1.165 -4.306 1.00 88.44 84 MET A CA 1
ATOM 598 C C . MET A 1 84 ? 19.940 -1.005 -5.673 1.00 88.44 84 MET A C 1
ATOM 600 O O . MET A 1 84 ? 19.465 -0.248 -6.519 1.00 88.44 84 MET A O 1
ATOM 604 N N . GLY A 1 85 ? 21.002 -1.771 -5.944 1.00 89.94 85 GLY A N 1
ATOM 605 C CA . GLY A 1 85 ? 21.637 -1.799 -7.264 1.00 89.94 85 GLY A CA 1
ATOM 606 C C . GLY A 1 85 ? 20.687 -2.267 -8.372 1.00 89.94 85 GLY A C 1
ATOM 607 O O . GLY A 1 85 ? 20.629 -1.657 -9.439 1.00 89.94 85 GLY A O 1
ATOM 608 N N . MET A 1 86 ? 19.895 -3.313 -8.116 1.00 90.00 86 MET A N 1
ATOM 609 C CA . MET A 1 86 ? 18.907 -3.810 -9.078 1.00 90.00 86 MET A CA 1
ATOM 610 C C . MET A 1 86 ? 17.765 -2.819 -9.322 1.00 90.00 86 MET A C 1
ATOM 612 O O . MET A 1 86 ? 17.335 -2.674 -10.464 1.00 90.00 86 MET A O 1
ATOM 616 N N . LEU A 1 87 ? 17.283 -2.128 -8.286 1.00 91.62 87 LEU A N 1
ATOM 617 C CA . LEU A 1 87 ? 16.239 -1.101 -8.391 1.00 91.62 87 LEU A CA 1
ATOM 618 C C . LEU A 1 87 ? 16.729 0.123 -9.172 1.00 91.62 87 LEU A C 1
ATOM 620 O O . LEU A 1 87 ? 16.027 0.633 -10.053 1.00 91.62 87 LEU A O 1
ATOM 624 N N . LYS A 1 88 ? 17.973 0.533 -8.924 1.00 91.50 88 LYS A N 1
ATOM 625 C CA . LYS A 1 88 ? 18.633 1.618 -9.644 1.00 91.50 88 LYS A CA 1
ATOM 626 C C . LYS A 1 88 ? 18.781 1.324 -11.130 1.00 91.50 88 LYS A C 1
ATOM 628 O O . LYS A 1 88 ? 18.514 2.197 -11.959 1.00 91.50 88 LYS A O 1
ATOM 633 N N . ASP A 1 89 ? 19.153 0.099 -11.480 1.00 91.81 89 ASP A N 1
ATOM 634 C CA . ASP A 1 89 ? 19.337 -0.325 -12.870 1.00 91.81 89 ASP A CA 1
ATOM 635 C C . ASP A 1 89 ? 18.061 -0.925 -13.494 1.00 91.81 89 ASP A C 1
ATOM 637 O O . ASP A 1 89 ? 18.079 -1.381 -14.642 1.00 91.81 89 ASP A O 1
ATOM 641 N N . ALA A 1 90 ? 16.937 -0.909 -12.769 1.00 91.50 90 ALA A N 1
ATOM 642 C CA . ALA A 1 90 ? 15.682 -1.493 -13.221 1.00 91.50 90 ALA A CA 1
ATOM 643 C C . ALA A 1 90 ? 15.172 -0.850 -14.520 1.00 91.50 90 ALA A C 1
ATOM 645 O O . ALA A 1 90 ? 15.351 0.345 -14.785 1.00 91.50 90 ALA A O 1
ATOM 646 N N . ALA A 1 91 ? 14.474 -1.656 -15.323 1.00 92.81 91 ALA A N 1
ATOM 647 C CA . ALA A 1 91 ? 13.842 -1.189 -16.549 1.00 92.81 91 ALA A CA 1
ATOM 648 C C . ALA A 1 91 ? 12.834 -0.053 -16.260 1.00 92.81 91 ALA A C 1
ATOM 650 O O . ALA A 1 91 ? 12.194 -0.064 -15.202 1.00 92.81 91 ALA A O 1
ATOM 651 N N . PRO A 1 92 ? 12.644 0.911 -17.183 1.00 92.19 92 PRO A N 1
ATOM 652 C CA . PRO A 1 92 ? 11.723 2.033 -16.986 1.00 92.19 92 PRO A CA 1
ATOM 653 C C . PRO A 1 92 ? 10.304 1.609 -16.591 1.00 92.19 92 PRO A C 1
ATOM 655 O O . PRO A 1 92 ? 9.660 2.285 -15.795 1.00 92.19 92 PRO A O 1
ATOM 658 N N . GLU A 1 93 ? 9.828 0.481 -17.114 1.00 91.56 93 GLU A N 1
ATOM 659 C CA . GLU A 1 93 ? 8.513 -0.079 -16.811 1.00 91.56 93 GLU A CA 1
ATOM 660 C C . GLU A 1 93 ? 8.419 -0.564 -15.358 1.00 91.56 93 GLU A C 1
ATOM 662 O O . GLU A 1 93 ? 7.419 -0.307 -14.692 1.00 91.56 93 GLU A O 1
ATOM 667 N N . VAL A 1 94 ? 9.477 -1.199 -14.842 1.00 92.62 94 VAL A N 1
ATOM 668 C CA . VAL A 1 94 ? 9.564 -1.647 -13.441 1.00 92.62 94 VAL A CA 1
ATOM 669 C C . VAL A 1 94 ? 9.621 -0.438 -12.510 1.00 92.62 94 VAL A C 1
ATOM 671 O O . VAL A 1 94 ? 8.883 -0.374 -11.531 1.00 92.62 94 VAL A O 1
ATOM 674 N N . LYS A 1 95 ? 10.428 0.571 -12.856 1.00 93.44 95 LYS A N 1
ATOM 675 C CA . LYS A 1 95 ? 10.494 1.833 -12.106 1.00 93.44 95 LYS A CA 1
ATOM 676 C C . LYS A 1 95 ? 9.143 2.545 -12.071 1.00 93.44 95 LYS A C 1
ATOM 678 O O . LYS A 1 95 ? 8.730 3.023 -11.021 1.00 93.44 95 LYS A O 1
ATOM 683 N N . ALA A 1 96 ? 8.433 2.589 -13.198 1.00 93.62 96 ALA A N 1
ATOM 684 C CA . ALA A 1 96 ? 7.097 3.172 -13.266 1.00 93.62 96 ALA A CA 1
ATOM 685 C C . ALA A 1 96 ? 6.085 2.393 -12.411 1.00 93.62 96 ALA A C 1
ATOM 687 O O . ALA A 1 96 ? 5.271 3.014 -11.733 1.00 93.62 96 ALA A O 1
ATOM 688 N N . ALA A 1 97 ? 6.155 1.057 -12.405 1.00 93.31 97 ALA A N 1
ATOM 689 C CA . ALA A 1 97 ? 5.302 0.220 -11.566 1.00 93.31 97 ALA A CA 1
ATOM 690 C C . ALA A 1 97 ? 5.547 0.465 -10.070 1.00 93.31 97 ALA A C 1
ATOM 692 O O . ALA A 1 97 ? 4.584 0.579 -9.316 1.00 93.31 97 ALA A O 1
ATOM 693 N N . ILE A 1 98 ? 6.810 0.618 -9.660 1.00 93.31 98 ILE A N 1
ATOM 694 C CA . ILE A 1 98 ? 7.196 0.959 -8.283 1.00 93.31 98 ILE A CA 1
ATOM 695 C C . ILE A 1 98 ? 6.687 2.347 -7.897 1.00 93.31 98 ILE A C 1
ATOM 697 O O . ILE A 1 98 ? 6.015 2.499 -6.885 1.00 93.31 98 ILE A O 1
ATOM 701 N N . MET A 1 99 ? 6.944 3.359 -8.728 1.00 92.12 99 MET A N 1
ATOM 702 C CA . MET A 1 99 ? 6.535 4.744 -8.453 1.00 92.12 99 MET A CA 1
ATOM 703 C C . MET A 1 99 ? 5.014 4.939 -8.468 1.00 92.12 99 MET A C 1
ATOM 705 O O . MET A 1 99 ? 4.511 5.922 -7.931 1.00 92.12 99 MET A O 1
ATOM 709 N N . ALA A 1 100 ? 4.273 4.030 -9.101 1.00 93.75 100 ALA A N 1
ATOM 710 C CA . ALA A 1 100 ? 2.820 4.036 -9.073 1.00 93.75 100 ALA A CA 1
ATOM 711 C C . ALA A 1 100 ? 2.245 3.421 -7.785 1.00 93.75 100 ALA A C 1
ATOM 713 O O . ALA A 1 100 ? 1.035 3.508 -7.583 1.00 93.75 100 ALA A O 1
ATOM 714 N N . LEU A 1 101 ? 3.056 2.755 -6.949 1.00 93.12 101 LEU A N 1
ATOM 715 C CA . LEU A 1 101 ? 2.579 2.195 -5.684 1.00 93.12 101 LEU A CA 1
ATOM 716 C C . LEU A 1 101 ? 2.137 3.335 -4.752 1.00 93.12 101 LEU A C 1
ATOM 718 O O . LEU A 1 101 ? 2.766 4.396 -4.721 1.00 93.12 101 LEU A O 1
ATOM 722 N N . PRO A 1 102 ? 1.055 3.153 -3.979 1.00 93.12 102 PRO A N 1
ATOM 723 C CA . PRO A 1 102 ? 0.443 4.221 -3.193 1.00 93.12 102 PRO A CA 1
ATOM 724 C C . PRO A 1 102 ? 1.196 4.507 -1.875 1.00 93.12 102 PRO A C 1
ATOM 726 O O . PRO A 1 102 ? 0.586 4.509 -0.808 1.00 93.12 102 PRO A O 1
ATOM 729 N N . LEU A 1 103 ? 2.507 4.776 -1.935 1.00 92.81 103 LEU A N 1
ATOM 730 C CA . LEU A 1 103 ? 3.381 4.951 -0.764 1.00 92.81 103 LEU A CA 1
ATOM 731 C C . LEU A 1 103 ? 2.853 6.001 0.227 1.00 92.81 103 LEU A C 1
ATOM 733 O O . LEU A 1 103 ? 2.752 5.726 1.418 1.00 92.81 103 LEU A O 1
ATOM 737 N N . GLU A 1 104 ? 2.440 7.175 -0.259 1.00 92.56 104 GLU A N 1
ATOM 738 C CA . GLU A 1 104 ? 1.890 8.240 0.597 1.00 92.56 104 GLU A CA 1
ATOM 739 C C . GLU A 1 104 ? 0.599 7.816 1.315 1.00 92.56 104 GLU A C 1
ATOM 741 O O . GLU A 1 104 ? 0.352 8.204 2.458 1.00 92.56 104 GLU A O 1
ATOM 746 N N . ALA A 1 105 ? -0.241 7.008 0.661 1.00 93.38 105 ALA A N 1
ATOM 747 C CA . ALA A 1 105 ? -1.476 6.523 1.265 1.00 93.38 105 ALA A CA 1
ATOM 748 C C . ALA A 1 105 ? -1.198 5.455 2.332 1.00 93.38 105 ALA A C 1
ATOM 750 O O . ALA A 1 105 ? -1.889 5.429 3.349 1.00 93.38 105 ALA A O 1
ATOM 751 N N . ILE A 1 106 ? -0.178 4.615 2.121 1.00 93.44 106 ILE A N 1
ATOM 752 C CA . ILE A 1 106 ? 0.278 3.633 3.111 1.00 93.44 106 ILE A CA 1
ATOM 753 C C . ILE A 1 106 ? 0.925 4.330 4.312 1.00 93.44 106 ILE A C 1
ATOM 755 O O . ILE A 1 106 ? 0.581 3.989 5.439 1.00 93.44 106 ILE A O 1
ATOM 759 N N . LEU A 1 107 ? 1.740 5.372 4.104 1.00 93.06 107 LEU A N 1
ATOM 760 C CA . LEU A 1 107 ? 2.263 6.207 5.194 1.00 93.06 107 LEU A CA 1
ATOM 761 C C . LEU A 1 107 ? 1.130 6.794 6.043 1.00 93.06 107 LEU A C 1
ATOM 763 O O . LEU A 1 107 ? 1.119 6.657 7.261 1.00 93.06 107 LEU A O 1
ATOM 767 N N . LYS A 1 108 ? 0.127 7.399 5.397 1.00 92.56 108 LYS A N 1
ATOM 768 C CA . LYS A 1 108 ? -1.023 7.973 6.105 1.00 92.56 108 LYS A CA 1
ATOM 769 C C . LYS A 1 108 ? -1.802 6.917 6.899 1.00 92.56 108 LYS A C 1
ATOM 771 O O . LYS A 1 108 ? -2.287 7.209 7.996 1.00 92.56 108 LYS A O 1
ATOM 776 N N . ALA A 1 109 ? -1.960 5.717 6.341 1.00 90.62 109 ALA A N 1
ATOM 777 C CA . ALA A 1 109 ? -2.607 4.605 7.028 1.00 90.62 109 ALA A CA 1
ATOM 778 C C . ALA A 1 109 ? -1.794 4.165 8.252 1.00 90.62 109 ALA A C 1
ATOM 780 O O . ALA A 1 109 ? -2.362 4.034 9.335 1.00 90.62 109 ALA A O 1
ATOM 781 N N . ASN A 1 110 ? -0.474 4.031 8.099 1.00 91.50 110 ASN A N 1
ATOM 782 C CA . ASN A 1 110 ? 0.454 3.734 9.183 1.00 91.50 110 ASN A CA 1
ATOM 783 C C . ASN A 1 110 ? 0.355 4.771 10.314 1.00 91.50 110 ASN A C 1
ATOM 785 O O . ASN A 1 110 ? 0.073 4.406 11.452 1.00 91.50 110 ASN A O 1
ATOM 789 N N . ASP A 1 111 ? 0.464 6.065 10.001 1.00 91.44 111 ASP A N 1
ATOM 790 C CA . ASP A 1 111 ? 0.369 7.144 10.995 1.00 91.44 111 ASP A CA 1
ATOM 791 C C . ASP A 1 111 ? -0.966 7.114 11.755 1.00 91.44 111 ASP A C 1
ATOM 793 O O . ASP A 1 111 ? -1.021 7.320 12.969 1.00 91.44 111 ASP A O 1
ATOM 797 N N . SER A 1 112 ? -2.059 6.823 11.046 1.00 90.25 112 SER A N 1
ATOM 798 C CA . SER A 1 112 ? -3.393 6.738 11.644 1.00 90.25 112 SER A CA 1
ATOM 799 C C . SER A 1 112 ? -3.527 5.530 12.571 1.00 90.25 112 SER A C 1
ATOM 801 O O . SER A 1 112 ? -4.060 5.669 13.673 1.00 90.25 112 SER A O 1
ATOM 803 N N . LEU A 1 113 ? -3.010 4.366 12.166 1.00 89.94 113 LEU A N 1
ATOM 804 C CA . LEU A 1 113 ? -3.007 3.149 12.981 1.00 89.94 113 LEU A CA 1
ATOM 805 C C . LEU A 1 113 ? -2.126 3.309 14.223 1.00 89.94 113 LEU A C 1
ATOM 807 O O . LEU A 1 113 ? -2.543 2.928 15.316 1.00 89.94 113 LEU A O 1
ATOM 811 N N . MET A 1 114 ? -0.971 3.961 14.088 1.00 86.94 114 MET A N 1
ATOM 812 C CA . MET A 1 114 ? -0.094 4.315 15.209 1.00 86.94 114 MET A CA 1
ATOM 813 C C . MET A 1 114 ? -0.766 5.297 16.179 1.00 86.94 114 MET A C 1
ATOM 815 O O . MET A 1 114 ? -0.564 5.221 17.390 1.00 86.94 114 MET A O 1
ATOM 819 N N . ALA A 1 115 ? -1.637 6.175 15.673 1.00 88.62 115 ALA A N 1
ATOM 820 C CA . ALA A 1 115 ? -2.511 7.020 16.486 1.00 88.62 115 ALA A CA 1
ATOM 821 C C . ALA A 1 115 ? -3.751 6.281 17.044 1.00 88.62 115 ALA A C 1
ATOM 823 O O . ALA A 1 115 ? -4.602 6.902 17.685 1.00 88.62 115 ALA A O 1
ATOM 824 N N . GLY A 1 116 ? -3.886 4.971 16.807 1.00 85.62 116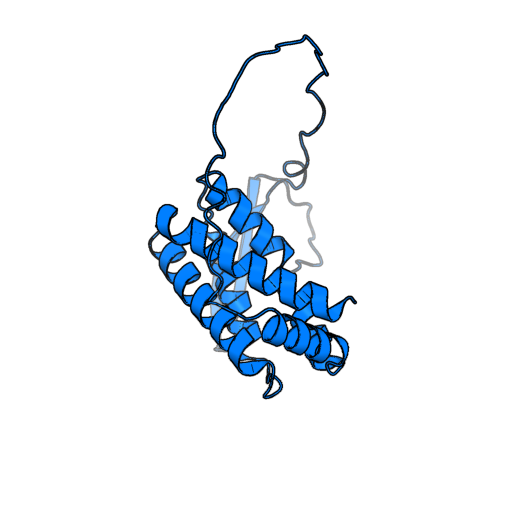 GLY A N 1
ATOM 825 C CA . GLY A 1 116 ? -5.002 4.140 17.272 1.00 85.62 116 GLY A CA 1
ATOM 826 C C . GLY A 1 116 ? -6.302 4.327 16.485 1.00 85.62 116 GLY A C 1
ATOM 827 O O . GLY A 1 116 ? -7.374 3.972 16.974 1.00 85.62 116 GLY A O 1
ATOM 828 N N . THR A 1 117 ? -6.232 4.908 15.287 1.00 88.62 117 THR A N 1
ATOM 829 C CA . THR A 1 117 ? -7.387 5.170 14.424 1.00 88.62 117 THR A CA 1
ATOM 830 C C . THR A 1 117 ? -7.445 4.156 13.289 1.00 88.62 117 THR A C 1
ATOM 832 O O . THR A 1 117 ? -6.515 4.044 12.494 1.00 88.62 117 THR A O 1
ATOM 835 N N . LEU A 1 118 ? -8.571 3.450 13.183 1.00 87.12 118 LEU A N 1
ATOM 836 C CA . LEU A 1 118 ? -8.824 2.495 12.108 1.00 87.12 118 LEU A CA 1
ATOM 837 C C . LEU A 1 118 ? -9.822 3.101 11.117 1.00 87.12 118 LEU A C 1
ATOM 839 O O . LEU A 1 118 ? -10.981 3.345 11.458 1.00 87.12 118 LEU A O 1
ATOM 843 N N . ASP A 1 119 ? -9.355 3.370 9.899 1.00 85.62 119 ASP A N 1
ATOM 844 C CA . ASP A 1 119 ? -10.175 3.885 8.804 1.00 85.62 119 ASP A CA 1
ATOM 845 C C . ASP A 1 119 ? -10.542 2.732 7.849 1.00 85.62 119 ASP A C 1
ATOM 847 O O . ASP A 1 119 ? -9.652 2.037 7.348 1.00 85.62 119 ASP A O 1
ATOM 851 N N . PRO A 1 120 ? -11.835 2.514 7.553 1.00 79.00 120 PRO A N 1
ATOM 852 C CA . PRO A 1 120 ? -12.270 1.441 6.657 1.00 79.00 120 PRO A CA 1
ATOM 853 C C . PRO A 1 120 ? -11.757 1.600 5.217 1.00 79.00 120 PRO A C 1
ATOM 855 O O . PRO A 1 120 ? -11.715 0.628 4.463 1.00 79.00 120 PRO A O 1
ATOM 858 N N . THR A 1 121 ? -11.345 2.802 4.810 1.00 88.19 121 THR A N 1
ATOM 859 C CA . THR A 1 121 ? -10.753 3.043 3.489 1.00 88.19 121 THR A CA 1
ATOM 860 C C . THR A 1 121 ? -9.343 2.465 3.358 1.00 88.19 121 THR A C 1
ATOM 862 O O . THR A 1 121 ? -8.886 2.241 2.234 1.00 88.19 121 THR A O 1
ATOM 865 N N . PHE A 1 122 ? -8.663 2.152 4.469 1.00 92.19 122 PHE A N 1
ATOM 866 C CA . PHE A 1 122 ? -7.321 1.565 4.438 1.00 92.19 122 PHE A CA 1
ATOM 867 C C . PHE A 1 122 ? -7.314 0.189 3.776 1.00 92.19 122 PHE A C 1
ATOM 869 O O . PHE A 1 122 ? -6.429 -0.076 2.966 1.00 92.19 122 PHE A O 1
ATOM 876 N N . ALA A 1 123 ? -8.337 -0.638 4.011 1.00 93.12 123 ALA A N 1
ATOM 877 C CA . ALA A 1 123 ? -8.454 -1.951 3.376 1.00 93.12 123 ALA A CA 1
ATOM 878 C C . ALA A 1 123 ? -8.465 -1.845 1.838 1.00 93.12 123 ALA A C 1
ATOM 880 O O . ALA A 1 123 ? -7.776 -2.596 1.150 1.00 93.12 123 ALA A O 1
ATOM 881 N N . ALA A 1 124 ? -9.166 -0.849 1.286 1.00 93.12 124 ALA A N 1
ATOM 882 C CA . ALA A 1 124 ? -9.184 -0.607 -0.157 1.00 93.12 124 ALA A CA 1
ATOM 883 C C . ALA A 1 124 ? -7.812 -0.160 -0.695 1.00 93.12 124 ALA A C 1
ATOM 885 O O . ALA A 1 124 ? -7.422 -0.556 -1.794 1.00 93.12 124 ALA A O 1
ATOM 886 N N . THR A 1 125 ? -7.064 0.640 0.072 1.00 94.00 125 THR A N 1
ATOM 887 C CA . THR A 1 125 ? -5.694 1.045 -0.287 1.00 94.00 125 THR A CA 1
ATOM 888 C C . THR A 1 125 ? -4.754 -0.158 -0.322 1.00 94.00 125 THR A C 1
ATOM 890 O O . THR A 1 125 ? -4.044 -0.344 -1.308 1.00 94.00 125 THR A O 1
ATOM 893 N N . VAL A 1 126 ? -4.783 -1.000 0.715 1.00 95.56 126 VAL A N 1
ATOM 894 C CA . VAL A 1 126 ? -3.929 -2.193 0.823 1.00 95.56 126 VAL A CA 1
ATOM 895 C C . VAL A 1 126 ? -4.288 -3.226 -0.249 1.00 95.56 126 VAL A C 1
ATOM 897 O O . VAL A 1 126 ? -3.403 -3.762 -0.909 1.00 95.56 126 VAL A O 1
ATOM 900 N N . SER A 1 127 ? -5.578 -3.428 -0.523 1.00 95.44 127 SER A N 1
ATOM 901 C CA . SER A 1 127 ? -6.037 -4.254 -1.646 1.00 95.44 127 SER A CA 1
ATOM 902 C C . SER A 1 127 ? -5.493 -3.751 -2.991 1.00 95.44 127 SER A C 1
ATOM 904 O O . SER A 1 127 ? -5.017 -4.550 -3.795 1.00 95.44 127 SER A O 1
ATOM 906 N N . GLY A 1 128 ? -5.461 -2.431 -3.206 1.00 94.38 128 GLY A N 1
ATOM 907 C CA . GLY A 1 128 ? -4.852 -1.834 -4.396 1.00 94.38 128 GLY A CA 1
ATOM 908 C C . GLY A 1 128 ? -3.351 -2.121 -4.532 1.00 94.38 128 GLY A C 1
ATOM 909 O O . GLY A 1 128 ? -2.883 -2.366 -5.643 1.00 94.38 128 GLY A O 1
ATOM 910 N N . VAL A 1 129 ? -2.604 -2.151 -3.420 1.00 94.69 129 VAL A N 1
ATOM 911 C CA . VAL A 1 129 ? -1.188 -2.570 -3.416 1.00 94.69 129 VAL A CA 1
ATOM 912 C C . VAL A 1 129 ? -1.064 -4.019 -3.884 1.00 94.69 129 VAL A C 1
ATOM 914 O O . VAL A 1 129 ? -0.290 -4.296 -4.797 1.00 94.69 129 VAL A O 1
ATOM 917 N N . ILE A 1 130 ? -1.856 -4.932 -3.315 1.00 96.50 130 ILE A N 1
ATOM 918 C CA . ILE A 1 130 ? -1.833 -6.362 -3.667 1.00 96.50 130 ILE A CA 1
ATOM 919 C C . ILE A 1 130 ? -2.140 -6.562 -5.159 1.00 96.50 130 ILE A C 1
ATOM 921 O O . ILE A 1 130 ? -1.436 -7.306 -5.848 1.00 96.50 130 ILE A O 1
ATOM 925 N N . GLU A 1 131 ? -3.166 -5.884 -5.683 1.00 94.44 131 GLU A N 1
ATOM 926 C CA . GLU A 1 131 ? -3.524 -5.939 -7.106 1.00 94.44 131 GLU A CA 1
ATOM 927 C C . GLU A 1 131 ? -2.372 -5.460 -7.999 1.00 94.44 131 GLU A C 1
ATOM 929 O O . GLU A 1 131 ? -2.035 -6.108 -8.988 1.00 94.44 131 GLU A O 1
ATOM 934 N N . GLN A 1 132 ? -1.730 -4.346 -7.648 1.00 93.19 132 GLN A N 1
ATOM 935 C CA . GLN A 1 132 ? -0.655 -3.777 -8.456 1.00 93.19 132 GLN A CA 1
ATOM 936 C C . GLN A 1 132 ? 0.626 -4.617 -8.417 1.00 93.19 132 GLN A C 1
ATOM 938 O O . GLN A 1 132 ? 1.258 -4.828 -9.458 1.00 93.19 132 GLN A O 1
ATOM 943 N N . VAL A 1 133 ? 0.993 -5.119 -7.236 1.00 94.31 133 VAL A N 1
ATOM 944 C CA . VAL A 1 133 ? 2.160 -5.989 -7.064 1.00 94.31 133 VAL A CA 1
ATOM 945 C C . VAL A 1 133 ? 1.964 -7.302 -7.821 1.00 94.31 133 VAL A C 1
ATOM 947 O O . VAL A 1 133 ? 2.872 -7.725 -8.530 1.00 94.31 133 VAL A O 1
ATOM 950 N N . SER A 1 134 ? 0.769 -7.900 -7.761 1.00 93.06 134 SER A N 1
ATOM 951 C CA . SER A 1 134 ? 0.460 -9.154 -8.469 1.00 93.06 134 SER A CA 1
ATOM 952 C C . SER A 1 134 ? 0.302 -9.003 -9.985 1.00 93.06 134 SER A C 1
ATOM 954 O O . SER A 1 134 ? 0.572 -9.946 -10.729 1.00 93.06 134 SER A O 1
ATOM 956 N N . ALA A 1 135 ? -0.117 -7.830 -10.466 1.00 91.94 135 ALA A N 1
ATOM 957 C CA . ALA A 1 135 ? -0.227 -7.547 -11.897 1.00 91.94 135 ALA A CA 1
ATOM 958 C C . ALA A 1 135 ? 1.133 -7.297 -12.571 1.00 91.94 135 ALA A C 1
ATOM 960 O O . ALA A 1 135 ? 1.230 -7.340 -13.801 1.00 91.94 135 ALA A O 1
ATOM 961 N N . THR A 1 136 ? 2.178 -7.022 -11.788 1.00 91.56 136 THR A N 1
ATOM 962 C CA . THR A 1 136 ? 3.507 -6.692 -12.300 1.00 91.56 136 THR A CA 1
ATOM 963 C C . THR A 1 136 ? 4.374 -7.944 -12.384 1.00 91.56 136 THR A C 1
ATOM 965 O O . THR A 1 136 ? 4.474 -8.722 -11.443 1.00 91.56 136 THR A O 1
ATOM 968 N N . THR A 1 137 ? 5.026 -8.153 -13.529 1.00 92.81 137 THR A N 1
ATOM 969 C CA . THR A 1 137 ? 6.057 -9.192 -13.656 1.00 92.81 137 THR A CA 1
ATOM 970 C C . THR A 1 137 ? 7.388 -8.626 -13.180 1.00 92.81 137 THR A C 1
ATOM 972 O O . THR A 1 137 ? 7.972 -7.774 -13.855 1.00 92.81 137 THR A O 1
ATOM 975 N N . TRP A 1 138 ? 7.861 -9.092 -12.027 1.00 92.31 138 TRP A N 1
ATOM 976 C CA . TRP A 1 138 ? 9.098 -8.609 -11.425 1.00 92.31 138 TRP A CA 1
ATOM 977 C C . TRP A 1 138 ? 10.325 -9.352 -11.979 1.00 92.31 138 TRP A C 1
ATOM 979 O O . TRP A 1 138 ? 10.242 -10.533 -12.325 1.00 92.31 138 TRP A O 1
ATOM 989 N N . PRO A 1 139 ? 11.485 -8.681 -12.097 1.00 91.75 139 PRO A N 1
ATOM 990 C CA . PRO A 1 139 ? 12.748 -9.353 -12.392 1.00 91.75 139 PRO A CA 1
ATOM 991 C C . PRO A 1 139 ? 13.072 -10.431 -11.347 1.00 91.75 139 PRO A C 1
ATOM 993 O O . PRO A 1 139 ? 12.775 -10.249 -10.171 1.00 91.75 139 PRO A O 1
ATOM 996 N N . GLU A 1 140 ? 13.751 -11.512 -11.748 1.00 87.81 140 GLU A N 1
ATOM 997 C CA . GLU A 1 140 ? 14.068 -12.665 -10.877 1.00 87.81 140 GLU A CA 1
ATOM 998 C C . GLU A 1 140 ? 14.761 -12.262 -9.560 1.00 87.81 140 GLU A C 1
ATOM 1000 O O . GLU A 1 140 ? 14.484 -12.845 -8.518 1.00 87.81 140 GLU A O 1
ATOM 1005 N N . GLY A 1 141 ? 15.601 -11.221 -9.584 1.00 86.56 141 GLY A N 1
ATOM 1006 C CA . GLY A 1 141 ? 16.277 -10.702 -8.389 1.00 86.56 141 GLY A CA 1
ATOM 1007 C C . GLY A 1 141 ? 15.427 -9.802 -7.483 1.00 86.56 141 GLY A C 1
ATOM 1008 O O . GLY A 1 141 ? 15.832 -9.542 -6.360 1.00 86.56 141 GLY A O 1
ATOM 1009 N N . LEU A 1 142 ? 14.259 -9.342 -7.940 1.00 90.31 142 LEU A N 1
ATOM 1010 C CA . LEU A 1 142 ? 13.320 -8.540 -7.144 1.00 90.31 142 LEU A CA 1
ATOM 1011 C C . LEU A 1 142 ? 12.078 -9.329 -6.716 1.00 90.31 142 LEU A C 1
ATOM 1013 O O . LEU A 1 142 ? 11.371 -8.896 -5.813 1.00 90.31 142 LEU A O 1
ATOM 1017 N N . GLN A 1 143 ? 11.818 -10.481 -7.342 1.00 91.00 143 GLN A N 1
ATOM 1018 C CA . GLN A 1 143 ? 10.614 -11.277 -7.106 1.00 91.00 143 GLN A CA 1
ATOM 1019 C C . GLN A 1 143 ? 10.409 -11.594 -5.619 1.00 91.00 143 GLN A C 1
ATOM 1021 O O . GLN A 1 143 ? 9.324 -11.359 -5.105 1.00 91.00 143 GLN A O 1
ATOM 1026 N N . ALA A 1 144 ? 11.456 -12.043 -4.920 1.00 90.38 144 ALA A N 1
ATOM 1027 C CA . ALA A 1 144 ? 11.358 -12.402 -3.505 1.00 90.38 144 ALA A CA 1
ATOM 1028 C C . ALA A 1 144 ? 10.931 -11.218 -2.615 1.00 90.38 144 ALA A C 1
ATOM 1030 O O . ALA A 1 144 ? 10.094 -11.392 -1.735 1.00 90.38 144 ALA A O 1
ATOM 1031 N N . HIS A 1 145 ? 11.436 -10.011 -2.885 1.00 90.81 145 HIS A N 1
ATOM 1032 C CA . HIS A 1 145 ? 11.057 -8.810 -2.134 1.00 90.81 145 HIS A CA 1
ATOM 1033 C C . HIS A 1 145 ? 9.592 -8.428 -2.383 1.00 90.81 145 HIS A C 1
ATOM 1035 O O . HIS A 1 145 ? 8.879 -8.039 -1.464 1.00 90.81 145 HIS A O 1
ATOM 1041 N N . PHE A 1 146 ? 9.104 -8.573 -3.618 1.00 94.06 146 PHE A N 1
ATOM 1042 C CA . PHE A 1 146 ? 7.698 -8.293 -3.921 1.00 94.06 146 PHE A CA 1
ATOM 1043 C C . PHE A 1 146 ? 6.740 -9.389 -3.436 1.00 94.06 146 PHE A C 1
ATOM 1045 O O . PHE A 1 146 ? 5.591 -9.076 -3.123 1.00 94.06 146 PHE A O 1
ATOM 1052 N N . ASP A 1 147 ? 7.200 -10.635 -3.309 1.00 93.25 147 ASP A N 1
ATOM 1053 C CA . ASP A 1 147 ? 6.449 -11.708 -2.649 1.00 93.25 147 ASP A CA 1
ATOM 1054 C C . ASP A 1 147 ? 6.278 -11.412 -1.143 1.00 93.25 147 ASP A C 1
ATOM 1056 O O . ASP A 1 147 ? 5.208 -11.650 -0.573 1.00 93.25 147 ASP A O 1
ATOM 1060 N N . GLU A 1 148 ? 7.300 -10.837 -0.500 1.00 93.12 148 GLU A N 1
ATOM 1061 C CA . GLU A 1 148 ? 7.239 -10.379 0.895 1.00 93.12 148 GLU A CA 1
ATOM 1062 C C . GLU A 1 148 ? 6.282 -9.192 1.057 1.00 93.12 148 GLU A C 1
ATOM 1064 O O . GLU A 1 148 ? 5.353 -9.262 1.861 1.00 93.12 148 GLU A O 1
ATOM 1069 N N . VAL A 1 149 ? 6.398 -8.164 0.204 1.00 94.94 149 VAL A N 1
ATOM 1070 C CA . VAL A 1 149 ? 5.443 -7.041 0.151 1.00 94.94 149 VAL A CA 1
ATOM 1071 C C . VAL A 1 149 ? 4.009 -7.547 -0.014 1.00 94.94 149 VAL A C 1
ATOM 1073 O O . VAL A 1 149 ? 3.098 -7.070 0.665 1.00 94.94 149 VAL A O 1
ATOM 1076 N N . GLN A 1 150 ? 3.785 -8.524 -0.899 1.00 95.88 150 GLN A N 1
ATOM 1077 C CA . GLN A 1 150 ? 2.463 -9.107 -1.114 1.00 95.88 150 GLN A CA 1
ATOM 1078 C C . GLN A 1 150 ? 1.952 -9.846 0.128 1.00 95.88 150 GLN A C 1
ATOM 1080 O O . GLN A 1 150 ? 0.771 -9.723 0.464 1.00 95.88 150 GLN A O 1
ATOM 1085 N N . THR A 1 151 ? 2.819 -10.602 0.801 1.00 96.56 151 THR A N 1
ATOM 1086 C CA . THR A 1 151 ? 2.474 -11.343 2.021 1.00 96.56 151 THR A CA 1
ATOM 1087 C C . THR A 1 151 ? 2.074 -10.380 3.134 1.00 96.56 151 THR A C 1
ATOM 1089 O O . THR A 1 151 ? 0.952 -10.461 3.632 1.00 96.56 151 THR A O 1
ATOM 1092 N N . THR A 1 152 ? 2.913 -9.387 3.432 1.00 96.88 152 THR A N 1
ATOM 1093 C CA . THR A 1 152 ? 2.643 -8.386 4.474 1.00 96.88 152 THR A CA 1
ATOM 1094 C C . THR A 1 152 ? 1.404 -7.554 4.159 1.00 96.88 152 THR A C 1
ATOM 1096 O O . THR A 1 152 ? 0.584 -7.308 5.041 1.00 96.88 152 THR A O 1
ATOM 1099 N N . ALA A 1 153 ? 1.194 -7.166 2.896 1.00 97.00 153 ALA A N 1
ATOM 1100 C CA . ALA A 1 153 ? -0.030 -6.477 2.492 1.00 97.00 153 ALA A CA 1
ATOM 1101 C C . ALA A 1 153 ? -1.280 -7.356 2.673 1.00 97.00 153 ALA A C 1
ATOM 1103 O O . ALA A 1 153 ? -2.329 -6.861 3.081 1.00 97.00 153 ALA A O 1
ATOM 1104 N N . THR A 1 154 ? -1.185 -8.659 2.403 1.00 97.81 154 THR A N 1
ATOM 1105 C CA . THR A 1 154 ? -2.300 -9.599 2.597 1.00 97.81 154 THR A CA 1
ATOM 1106 C C . THR A 1 154 ? -2.638 -9.764 4.078 1.00 97.81 154 THR A C 1
ATOM 1108 O O . THR A 1 154 ? -3.812 -9.707 4.447 1.00 97.81 154 THR A O 1
ATOM 1111 N N . ASP A 1 155 ? -1.625 -9.897 4.933 1.00 97.00 155 ASP A N 1
ATOM 1112 C CA . ASP A 1 155 ? -1.810 -10.000 6.381 1.00 97.00 155 ASP A CA 1
ATOM 1113 C C . ASP A 1 155 ? -2.375 -8.697 6.964 1.00 97.00 155 ASP A C 1
ATOM 1115 O O . ASP A 1 155 ? -3.306 -8.724 7.775 1.00 97.00 155 ASP A O 1
ATOM 1119 N N . LEU A 1 156 ? -1.886 -7.543 6.494 1.00 96.19 156 LEU A N 1
ATOM 1120 C CA . LEU A 1 156 ? -2.418 -6.236 6.871 1.00 96.19 156 LEU A CA 1
ATOM 1121 C C . LEU A 1 156 ? -3.891 -6.102 6.476 1.00 96.19 156 LEU A C 1
ATOM 1123 O O . LEU A 1 156 ? -4.706 -5.641 7.275 1.00 96.19 156 LEU A O 1
ATOM 1127 N N . LEU A 1 157 ? -4.251 -6.516 5.258 1.00 96.56 157 LEU A N 1
ATOM 1128 C CA . LEU A 1 157 ? -5.637 -6.493 4.800 1.00 96.56 157 LEU A CA 1
ATOM 1129 C C . LEU A 1 157 ? -6.528 -7.346 5.710 1.00 96.56 157 LEU A C 1
ATOM 1131 O O . LEU A 1 157 ? -7.576 -6.871 6.142 1.00 96.56 157 LEU A O 1
ATOM 1135 N N . ALA A 1 158 ? -6.090 -8.556 6.063 1.00 96.44 158 ALA A N 1
ATOM 1136 C CA . ALA A 1 158 ? -6.833 -9.427 6.968 1.00 96.44 158 ALA A CA 1
ATOM 1137 C C . ALA A 1 158 ? -7.023 -8.798 8.362 1.00 96.44 158 ALA A C 1
ATOM 1139 O O . ALA A 1 158 ? -8.118 -8.865 8.925 1.00 96.44 158 ALA A O 1
ATOM 1140 N N . ALA A 1 159 ? -5.992 -8.143 8.908 1.00 94.56 159 ALA A N 1
ATOM 1141 C CA . ALA A 1 159 ? -6.083 -7.433 10.185 1.00 94.56 159 ALA A CA 1
ATOM 1142 C C . ALA A 1 159 ? -7.062 -6.245 10.120 1.00 94.56 159 ALA A C 1
ATOM 1144 O O . ALA A 1 159 ? -7.887 -6.064 11.020 1.00 94.56 159 ALA A O 1
ATOM 1145 N N . LEU A 1 160 ? -7.025 -5.468 9.031 1.00 93.94 160 LEU A N 1
ATOM 1146 C CA . LEU A 1 160 ? -7.944 -4.351 8.796 1.00 93.94 160 LEU A CA 1
ATOM 1147 C C . LEU A 1 160 ? -9.398 -4.822 8.653 1.00 93.94 160 LEU A C 1
ATOM 1149 O O . LEU A 1 160 ? -10.291 -4.225 9.252 1.00 93.94 160 LEU A O 1
ATOM 1153 N N . GLU A 1 161 ? -9.646 -5.906 7.913 1.00 93.44 161 GLU A N 1
ATOM 1154 C CA . GLU A 1 161 ? -10.981 -6.501 7.749 1.00 93.44 161 GLU A CA 1
ATOM 1155 C C . GLU A 1 161 ? -11.529 -7.090 9.057 1.00 93.44 161 GLU A C 1
ATOM 1157 O O . GLU A 1 161 ? -12.735 -7.038 9.308 1.00 93.44 161 GLU A O 1
ATOM 1162 N N . ALA A 1 162 ? -10.651 -7.601 9.923 1.00 93.62 162 ALA A N 1
ATOM 1163 C CA . ALA A 1 162 ? -11.005 -8.036 11.271 1.00 93.62 162 ALA A CA 1
ATOM 1164 C C . ALA A 1 162 ? -11.249 -6.865 12.245 1.00 93.62 162 ALA A C 1
ATOM 1166 O O . ALA A 1 162 ? -11.754 -7.085 13.349 1.00 93.62 162 ALA A O 1
ATOM 1167 N N . GLY A 1 163 ? -10.903 -5.631 11.858 1.00 91.56 163 GLY A N 1
ATOM 1168 C CA . GLY A 1 163 ? -10.935 -4.461 12.734 1.00 91.56 163 GLY A CA 1
ATOM 1169 C C . GLY A 1 163 ? -9.882 -4.504 13.848 1.00 91.56 163 GLY A C 1
ATOM 1170 O O . GLY A 1 163 ? -10.047 -3.835 14.870 1.00 91.56 163 GLY A O 1
ATOM 1171 N N . ASP A 1 164 ? -8.822 -5.298 13.682 1.00 92.31 164 ASP A N 1
ATOM 1172 C CA . ASP A 1 164 ? -7.762 -5.478 14.672 1.00 92.31 164 ASP A CA 1
ATOM 1173 C C . ASP A 1 164 ? -6.650 -4.441 14.464 1.00 92.31 164 ASP A C 1
ATOM 1175 O O . ASP A 1 164 ? -5.639 -4.689 13.809 1.00 92.31 164 ASP A O 1
ATOM 1179 N N . ALA A 1 165 ? -6.844 -3.250 15.038 1.00 88.88 165 ALA A N 1
ATOM 1180 C CA . ALA A 1 165 ? -5.863 -2.166 14.970 1.00 88.88 165 ALA A CA 1
ATOM 1181 C C . ALA A 1 165 ? -4.503 -2.542 15.587 1.00 88.88 165 ALA A C 1
ATOM 1183 O O . ALA A 1 165 ? -3.474 -2.031 15.148 1.00 88.88 165 ALA A O 1
ATOM 1184 N N . ALA A 1 166 ? -4.489 -3.424 16.593 1.00 89.69 166 ALA A N 1
ATOM 1185 C CA . ALA A 1 166 ? -3.264 -3.825 17.277 1.00 89.69 166 ALA A CA 1
ATOM 1186 C C . ALA A 1 166 ? -2.404 -4.743 16.400 1.00 89.69 166 ALA A C 1
ATOM 1188 O O . ALA A 1 166 ? -1.183 -4.618 16.413 1.00 89.69 166 ALA A O 1
ATOM 1189 N N . ALA A 1 167 ? -3.035 -5.623 15.618 1.00 91.62 167 ALA A N 1
ATOM 1190 C CA . ALA A 1 167 ? -2.348 -6.418 14.604 1.00 91.62 167 ALA A CA 1
ATOM 1191 C C . ALA A 1 167 ? -2.007 -5.597 13.347 1.00 91.62 167 ALA A C 1
ATOM 1193 O O . ALA A 1 167 ? -0.935 -5.768 12.776 1.00 91.62 167 ALA A O 1
ATOM 1194 N N . ALA A 1 168 ? -2.891 -4.686 12.927 1.00 92.94 168 ALA A N 1
ATOM 1195 C CA . ALA A 1 168 ? -2.699 -3.885 11.717 1.00 92.94 168 ALA A CA 1
ATOM 1196 C C . ALA A 1 168 ? -1.561 -2.8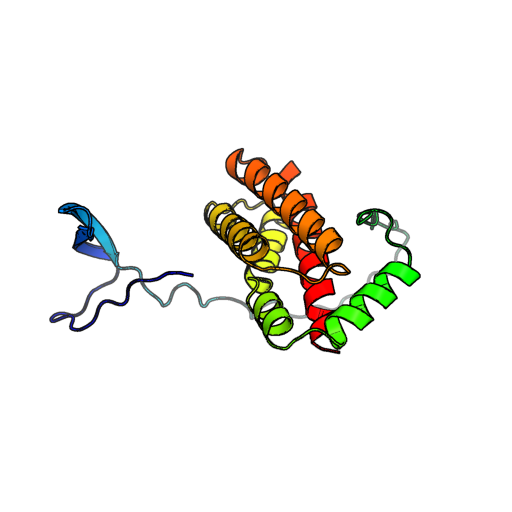57 11.839 1.00 92.94 168 ALA A C 1
ATOM 1198 O O . ALA A 1 168 ? -0.891 -2.587 10.850 1.00 92.94 168 ALA A O 1
ATOM 1199 N N . GLY A 1 169 ? -1.331 -2.289 13.028 1.00 92.06 169 GLY A N 1
ATOM 1200 C CA . GLY A 1 169 ? -0.271 -1.302 13.278 1.00 92.06 169 GLY A CA 1
ATOM 1201 C C . GLY A 1 169 ? 1.128 -1.738 12.816 1.00 92.06 169 GLY A C 1
ATOM 1202 O O . GLY A 1 169 ? 1.658 -1.111 11.899 1.00 92.06 169 GLY A O 1
ATOM 1203 N N . PRO A 1 170 ? 1.716 -2.807 13.389 1.00 92.88 170 PRO A N 1
ATOM 1204 C CA . PRO A 1 170 ? 3.049 -3.266 12.996 1.00 92.88 170 PRO A CA 1
ATOM 1205 C C . PRO A 1 170 ? 3.110 -3.667 11.516 1.00 92.88 170 PRO A C 1
ATOM 1207 O O . PRO A 1 170 ? 4.026 -3.261 10.817 1.00 92.88 170 PRO A O 1
ATOM 1210 N N . LEU A 1 171 ? 2.080 -4.339 10.990 1.00 95.00 171 LEU A N 1
ATOM 1211 C CA . LEU A 1 171 ? 2.025 -4.724 9.574 1.00 95.00 171 LEU A CA 1
ATOM 1212 C C . LEU A 1 171 ? 1.987 -3.513 8.623 1.00 95.00 171 LEU A C 1
ATOM 1214 O O . LEU A 1 171 ? 2.514 -3.577 7.514 1.00 95.00 171 LEU A O 1
ATOM 1218 N N . ALA A 1 172 ? 1.360 -2.405 9.031 1.00 94.25 172 ALA A N 1
ATOM 1219 C CA . ALA A 1 172 ? 1.345 -1.167 8.257 1.00 94.25 172 ALA A CA 1
ATOM 1220 C C . ALA A 1 172 ? 2.697 -0.448 8.283 1.00 94.25 172 ALA A C 1
ATOM 1222 O O . ALA A 1 172 ? 3.091 0.111 7.259 1.00 94.25 172 ALA A O 1
ATOM 1223 N N . THR A 1 173 ? 3.402 -0.489 9.417 1.00 94.12 173 THR A N 1
ATOM 1224 C CA . THR A 1 173 ? 4.788 -0.012 9.512 1.00 94.12 173 THR A CA 1
ATOM 1225 C C . THR A 1 173 ? 5.684 -0.847 8.606 1.00 94.12 173 THR A C 1
ATOM 1227 O O . THR A 1 173 ? 6.374 -0.284 7.758 1.00 94.12 173 THR A O 1
ATOM 1230 N N . ASP A 1 174 ? 5.578 -2.175 8.688 1.00 94.12 174 ASP A N 1
ATOM 1231 C CA . ASP A 1 174 ? 6.409 -3.075 7.896 1.00 94.12 174 ASP A CA 1
ATOM 1232 C C . ASP A 1 174 ? 6.172 -2.874 6.389 1.00 94.12 174 ASP A C 1
ATOM 1234 O O . ASP A 1 174 ? 7.103 -2.732 5.593 1.00 94.12 174 ASP A O 1
ATOM 1238 N N . LEU A 1 175 ? 4.902 -2.782 5.980 1.00 95.00 175 LEU A N 1
ATOM 1239 C CA . LEU A 1 175 ? 4.549 -2.511 4.589 1.00 95.00 175 LEU A CA 1
ATOM 1240 C C . LEU A 1 175 ? 5.060 -1.146 4.113 1.00 95.00 175 LEU A C 1
ATOM 1242 O O . LEU A 1 175 ? 5.539 -1.037 2.983 1.00 95.00 175 LEU A O 1
ATOM 1246 N N . TYR A 1 176 ? 4.941 -0.103 4.939 1.00 94.94 176 TYR A N 1
ATOM 1247 C CA . TYR A 1 176 ? 5.436 1.227 4.594 1.00 94.94 176 TYR A CA 1
ATOM 1248 C C . TYR A 1 176 ? 6.951 1.221 4.381 1.00 94.94 176 TYR A C 1
ATOM 1250 O O . TYR A 1 176 ? 7.411 1.708 3.349 1.00 94.94 176 TYR A O 1
ATOM 1258 N N . ASP A 1 177 ? 7.703 0.654 5.321 1.00 93.69 177 ASP A N 1
ATOM 1259 C CA . ASP A 1 177 ? 9.164 0.635 5.285 1.00 93.69 177 ASP A CA 1
ATOM 1260 C C . ASP A 1 177 ? 9.680 -0.105 4.045 1.00 93.69 177 ASP A C 1
ATOM 1262 O O . ASP A 1 177 ? 10.496 0.447 3.305 1.00 93.69 177 ASP A O 1
ATOM 1266 N N . MET A 1 178 ? 9.132 -1.290 3.742 1.00 93.62 178 MET A N 1
ATOM 1267 C CA . MET A 1 178 ? 9.497 -2.038 2.533 1.00 93.62 178 MET A CA 1
ATOM 1268 C C . MET A 1 178 ? 9.222 -1.235 1.256 1.00 93.62 178 MET A C 1
ATOM 1270 O O . MET A 1 178 ? 10.071 -1.144 0.366 1.00 93.62 178 MET A O 1
ATOM 1274 N N . LEU A 1 179 ? 8.036 -0.624 1.144 1.00 93.75 179 LEU A N 1
ATOM 1275 C CA . LEU A 1 179 ? 7.681 0.182 -0.027 1.00 93.75 179 LEU A CA 1
ATOM 1276 C C . LEU A 1 179 ? 8.550 1.440 -0.142 1.00 93.75 179 LEU A C 1
ATOM 1278 O O . LEU A 1 179 ? 8.904 1.843 -1.253 1.00 93.75 179 LEU A O 1
ATOM 1282 N N . HIS A 1 180 ? 8.891 2.059 0.987 1.00 92.94 180 HIS A N 1
ATOM 1283 C CA . HIS A 1 180 ? 9.751 3.231 1.043 1.00 92.94 180 HIS A CA 1
ATOM 1284 C C . HIS A 1 180 ? 11.177 2.888 0.598 1.00 92.94 180 HIS A C 1
ATOM 1286 O O . HIS A 1 180 ? 11.733 3.592 -0.243 1.00 92.94 180 HIS A O 1
ATOM 1292 N N . GLU A 1 181 ? 11.750 1.787 1.086 1.00 91.94 181 GLU A N 1
ATOM 1293 C CA . GLU A 1 181 ? 13.073 1.304 0.675 1.00 91.94 181 GLU A CA 1
ATOM 1294 C C . GLU A 1 181 ? 13.128 1.012 -0.831 1.00 91.94 181 GLU A C 1
ATOM 1296 O O . GLU A 1 181 ? 13.999 1.524 -1.540 1.00 91.94 181 GLU A O 1
ATOM 1301 N N . ILE A 1 182 ? 12.135 0.282 -1.349 1.00 92.38 182 ILE A N 1
ATOM 1302 C CA . ILE A 1 182 ? 12.012 -0.017 -2.781 1.00 92.38 182 ILE A CA 1
ATOM 1303 C C . ILE A 1 182 ? 11.943 1.275 -3.611 1.00 92.38 182 ILE A C 1
ATOM 1305 O O . ILE A 1 182 ? 12.595 1.391 -4.653 1.00 92.38 182 ILE A O 1
ATOM 1309 N N . ALA A 1 183 ? 11.154 2.257 -3.167 1.00 91.12 183 ALA A N 1
ATOM 1310 C CA . ALA A 1 183 ? 11.029 3.538 -3.854 1.00 91.12 183 ALA A CA 1
ATOM 1311 C C . ALA A 1 183 ? 12.344 4.333 -3.831 1.00 91.12 183 ALA A C 1
ATOM 1313 O O . ALA A 1 183 ? 12.726 4.917 -4.848 1.00 91.12 183 ALA A O 1
ATOM 1314 N N . MET A 1 184 ? 13.061 4.323 -2.704 1.00 90.00 184 MET A N 1
ATOM 1315 C CA . MET A 1 184 ? 14.368 4.967 -2.569 1.00 90.00 184 MET A CA 1
ATOM 1316 C C . MET A 1 184 ? 15.384 4.387 -3.556 1.00 90.00 184 MET A C 1
ATOM 1318 O O . MET A 1 184 ? 16.015 5.154 -4.284 1.00 90.00 184 MET A O 1
ATOM 1322 N N . GLY A 1 185 ? 15.451 3.060 -3.695 1.00 88.69 185 GLY A N 1
ATOM 1323 C CA . GLY A 1 185 ? 16.355 2.408 -4.648 1.00 88.69 185 GLY A CA 1
ATOM 1324 C C . GLY A 1 185 ? 16.110 2.774 -6.114 1.00 88.69 185 GLY A C 1
ATOM 1325 O O . GLY A 1 185 ? 17.020 2.701 -6.936 1.00 88.69 185 GLY A O 1
ATOM 1326 N N . VAL A 1 186 ? 14.894 3.200 -6.467 1.00 89.38 186 VAL A N 1
ATOM 1327 C CA . VAL A 1 186 ? 14.563 3.675 -7.822 1.00 89.38 186 VAL A CA 1
ATOM 1328 C C . VAL A 1 186 ? 14.981 5.136 -8.052 1.00 89.38 186 VAL A C 1
ATOM 1330 O O . VAL A 1 186 ? 15.227 5.519 -9.203 1.00 89.38 186 VAL A O 1
ATOM 1333 N N . MET A 1 187 ? 15.042 5.947 -6.990 1.00 83.31 187 MET A N 1
ATOM 1334 C CA . MET A 1 187 ? 15.322 7.389 -7.045 1.00 83.31 187 MET A CA 1
ATOM 1335 C C . MET A 1 187 ? 16.822 7.748 -7.019 1.00 83.31 187 MET A C 1
ATOM 1337 O O . MET A 1 187 ? 17.171 8.852 -7.447 1.00 83.31 187 MET A O 1
ATOM 1341 N N . GLU A 1 188 ? 17.693 6.850 -6.544 1.00 70.06 188 GLU A N 1
ATOM 1342 C CA . GLU A 1 188 ? 19.162 7.021 -6.443 1.00 70.06 188 GLU A CA 1
ATOM 1343 C C . GLU A 1 188 ? 19.964 6.675 -7.714 1.00 70.06 188 GLU A C 1
ATOM 1345 O O . GLU A 1 188 ? 21.074 7.239 -7.903 1.00 70.06 188 GLU A O 1
#

pLDDT: mean 80.45, std 18.44, range [33.34, 97.81]

Secondary structure (DSSP, 8-state):
---PPP---SSPPPTT-EEEEEEE-TTS-EEEEEEE---GGGG-----------------------------TT--HHHHHHHHHHHHT--HHHHHHHHTS-HHHHHHHHHHHHTT---THHHHHHHHHHHHHHHS---TTTHHHHHHHHHHHHHHHHHHHTT-HHHHHHHHHHHHHHHHHHHHHHH-

Foldseek 3Di:
DDDDDDPDPPDDDDQQDWDWDWDADPVGDIDIDIDGDHDPPPVDDDDDDDDDDDDDDDDDDDDDPDPVPPPLPPDDPVLLVVLLVCLQVDDPVVLVLLVPQPLVLLVVCLVCLVVVHQDLCVLVSLVVNLVSLVVDDDDPSCVVLSVVLNVLSVQLSVCSVVVNSVSNNVSSVSNNVSSVSSNVSNVD